Protein AF-X0QQW2-F1 (afdb_monomer_lite)

Foldseek 3Di:
DADPVDCQLVVVVVVVVVWQDADPDPPPPPPVRRPTDKDKDKDACCLQDPDDPPHPSNVSLVCCLVLQFWQEKEWAAALQDLAGRGIMIITMTTNDDDPVRGQKYKYKYLRLQWDADPDRRHSRGTDHDPVSVVVVVCCSVVVDWFPWDADPYDDDDDDPPDDDDPDPDPDDGRTITMDMDGSCVSDDDDDDDDDADFKKFFLDPVLLVQLLWDPDLTSVLLVVLCVVCVVVQVPPPDDPDPPDPRSFLAQDDCPGPSNVVSLVVCCVPPVVDDPVRSVVSSDNVNSVVSVVLSVVSVQLCVQQDGDMGRRVVVVVVSSVVSCVVSVDDDDPVSVVSSRVSTPIDRD

Secondary structure (DSSP, 8-state):
---TT--HHHHHHHHHTTSPPPP--TT---TTGGG--EEEEEEESHHHH-S-TTSHHHHHHHHHHHTT-EEEEEEEPTT-BTTB-S-EEEEEEESS--GGGTTEEEEEE-TT--EEEEEEETTEEEE--HHHHHHHHHHHHHT--EEEEEP--------SSS---SS--PPPPPEEEEEEEEGGGG--------------BB--HHHHHGGGS-STTSHHHHHHHHHHHHHHHT---S---S-----TT---STTSHHHHHHHHHHHHH-TT--HHHHHHHT-HHHHHHHHHHHHHHHHHHHHH-SPPBS-HHHHHHHHHHHHHHHT----HHHHHHHHHHSB----

Structure (mmCIF, N/CA/C/O backbone):
data_AF-X0QQW2-F1
#
_entry.id   AF-X0QQW2-F1
#
loop_
_atom_site.group_PDB
_atom_site.id
_atom_site.type_symbol
_atom_site.label_atom_id
_atom_site.label_alt_id
_atom_site.label_comp_id
_atom_site.label_asym_id
_atom_site.label_entity_id
_atom_site.label_seq_id
_atom_site.pdbx_PDB_ins_code
_atom_site.Cartn_x
_atom_site.Cartn_y
_atom_site.Cartn_z
_atom_site.occupancy
_atom_site.B_iso_or_equiv
_atom_site.auth_seq_id
_atom_site.auth_comp_id
_atom_site.auth_asym_id
_atom_site.auth_atom_id
_atom_site.pdbx_PDB_model_num
ATOM 1 N N . MET A 1 1 ? 11.548 -8.673 11.734 1.00 73.19 1 MET A N 1
ATOM 2 C CA . MET A 1 1 ? 11.477 -7.353 12.407 1.00 73.19 1 MET A CA 1
ATOM 3 C C . MET A 1 1 ? 10.758 -6.365 11.496 1.00 73.19 1 MET A C 1
ATOM 5 O O . MET A 1 1 ? 10.946 -6.488 10.288 1.00 73.19 1 MET A O 1
ATOM 9 N N . PRO A 1 2 ? 9.918 -5.455 12.028 1.00 82.25 2 PRO A N 1
ATOM 10 C CA . PRO A 1 2 ? 9.237 -4.435 11.225 1.00 82.25 2 PRO A CA 1
ATOM 11 C C . PRO A 1 2 ? 10.238 -3.395 10.695 1.00 82.25 2 PRO A C 1
ATOM 13 O O . PRO A 1 2 ? 11.371 -3.318 11.182 1.00 82.25 2 PRO A O 1
ATOM 16 N N . ARG A 1 3 ? 9.844 -2.602 9.692 1.00 82.38 3 ARG A N 1
ATOM 17 C CA . ARG A 1 3 ? 10.678 -1.507 9.165 1.00 82.38 3 ARG A CA 1
ATOM 18 C C . ARG A 1 3 ? 10.995 -0.468 10.243 1.00 82.38 3 ARG A C 1
ATOM 20 O O . ARG A 1 3 ? 10.146 -0.116 11.051 1.00 82.38 3 ARG A O 1
ATOM 27 N N . VAL A 1 4 ? 12.194 0.114 10.169 1.00 85.31 4 VAL A N 1
ATOM 28 C CA . VAL A 1 4 ? 12.644 1.184 11.085 1.00 85.31 4 VAL A CA 1
ATOM 29 C C . VAL A 1 4 ? 11.740 2.422 11.018 1.00 85.31 4 VAL A C 1
ATOM 31 O O . VAL A 1 4 ? 11.583 3.129 12.008 1.00 85.31 4 VAL A O 1
ATOM 34 N N . SER A 1 5 ? 11.114 2.673 9.866 1.00 85.88 5 SER A N 1
ATOM 35 C CA . SER A 1 5 ? 10.213 3.809 9.663 1.00 85.88 5 SER A CA 1
ATOM 36 C C . SER A 1 5 ? 8.828 3.643 10.299 1.00 85.88 5 SER A C 1
ATOM 38 O O . SER A 1 5 ? 8.090 4.623 10.356 1.00 85.88 5 SER A O 1
ATOM 40 N N . ASP A 1 6 ? 8.460 2.445 10.770 1.00 86.69 6 ASP A N 1
ATOM 41 C CA . ASP A 1 6 ? 7.174 2.189 11.424 1.00 86.69 6 ASP A CA 1
ATOM 42 C C . ASP A 1 6 ? 7.324 1.258 12.638 1.00 86.69 6 ASP A C 1
ATOM 44 O O . ASP A 1 6 ? 7.348 0.030 12.536 1.00 86.69 6 ASP A O 1
ATOM 48 N N . GLY A 1 7 ? 7.386 1.869 13.822 1.00 88.00 7 GLY A N 1
ATOM 49 C CA . GLY A 1 7 ? 7.494 1.168 15.100 1.00 88.00 7 GLY A CA 1
ATOM 50 C C . GLY A 1 7 ? 6.170 0.643 15.668 1.00 88.00 7 GLY A C 1
ATOM 51 O O . GLY A 1 7 ? 6.181 0.071 16.757 1.00 88.00 7 GLY A O 1
ATOM 52 N N . SER A 1 8 ? 5.031 0.814 14.988 1.00 91.06 8 SER A N 1
ATOM 53 C CA . SER A 1 8 ? 3.699 0.522 15.551 1.00 91.06 8 SER A CA 1
ATOM 54 C C . SER A 1 8 ? 3.566 -0.926 16.041 1.00 91.06 8 SER A C 1
ATOM 56 O O . SER A 1 8 ? 3.169 -1.184 17.178 1.00 91.06 8 SER A O 1
ATOM 58 N N . LEU A 1 9 ? 3.972 -1.888 15.207 1.00 92.75 9 LEU A N 1
ATOM 59 C CA . LEU A 1 9 ? 3.958 -3.312 15.559 1.00 92.75 9 LEU A CA 1
ATOM 60 C C . LEU A 1 9 ? 5.044 -3.690 16.576 1.00 92.75 9 LEU A C 1
ATOM 62 O O . LEU A 1 9 ? 4.896 -4.686 17.280 1.00 92.75 9 LEU A O 1
ATOM 66 N N . LEU A 1 10 ? 6.116 -2.901 16.696 1.00 92.81 10 LEU A N 1
ATOM 67 C CA . LEU A 1 10 ? 7.146 -3.129 17.709 1.00 92.81 10 LEU A CA 1
ATOM 68 C C . LEU A 1 10 ? 6.612 -2.827 19.114 1.00 92.81 10 LEU A C 1
ATOM 70 O O . LEU A 1 10 ? 6.834 -3.622 20.025 1.00 92.81 10 LEU A O 1
ATOM 74 N N . PHE A 1 11 ? 5.863 -1.732 19.284 1.00 93.44 11 PHE A N 1
ATOM 75 C CA . PHE A 1 11 ? 5.177 -1.443 20.549 1.00 93.44 11 PHE A CA 1
ATOM 76 C C . PHE A 1 11 ? 4.185 -2.546 20.911 1.00 93.44 11 PHE A C 1
ATOM 78 O O . PHE A 1 11 ? 4.156 -2.995 22.055 1.00 93.44 11 PHE A O 1
ATOM 85 N N . LEU A 1 12 ? 3.423 -3.037 19.929 1.00 94.50 12 LEU A N 1
ATOM 86 C CA . LEU A 1 12 ? 2.505 -4.152 20.139 1.00 94.50 12 LEU A CA 1
ATOM 87 C C . LEU A 1 12 ? 3.243 -5.413 20.616 1.00 94.50 12 LEU A C 1
ATOM 89 O O . LEU A 1 12 ? 2.849 -6.012 21.614 1.00 94.50 12 LEU A O 1
ATOM 93 N N . MET A 1 13 ? 4.354 -5.775 19.966 1.00 94.75 13 MET A N 1
ATOM 94 C CA . MET A 1 13 ? 5.184 -6.906 20.390 1.00 94.75 13 MET A CA 1
ATOM 95 C C . MET A 1 13 ? 5.797 -6.712 21.779 1.00 94.75 13 MET A C 1
ATOM 97 O O . MET A 1 13 ? 5.863 -7.666 22.556 1.00 94.75 13 MET A O 1
ATOM 101 N N . HIS A 1 14 ? 6.208 -5.488 22.118 1.00 95.62 14 HIS A N 1
ATOM 102 C CA . HIS A 1 14 ? 6.695 -5.170 23.456 1.00 95.62 14 HIS A CA 1
ATOM 103 C C . HIS A 1 14 ? 5.612 -5.439 24.510 1.00 95.62 14 HIS A C 1
ATOM 105 O O . HIS A 1 14 ? 5.876 -6.136 25.488 1.00 95.62 14 HIS A O 1
ATOM 111 N N . LEU A 1 15 ? 4.380 -4.973 24.285 1.00 95.94 15 LEU A N 1
ATOM 112 C CA . LEU A 1 15 ? 3.260 -5.242 25.191 1.00 95.94 15 LEU A CA 1
ATOM 113 C C . LEU A 1 15 ? 2.957 -6.743 25.298 1.00 95.94 15 LEU A C 1
ATOM 115 O O . LEU A 1 15 ? 2.806 -7.252 26.407 1.00 95.94 15 LEU A O 1
ATOM 119 N N . ILE A 1 16 ? 2.938 -7.470 24.174 1.00 95.44 16 ILE A N 1
ATOM 120 C CA . ILE A 1 16 ? 2.726 -8.928 24.161 1.00 95.44 16 ILE A CA 1
ATOM 121 C C . ILE A 1 16 ? 3.777 -9.644 25.021 1.00 95.44 16 ILE A C 1
ATOM 123 O O . ILE A 1 16 ? 3.425 -10.521 25.805 1.00 95.44 16 ILE A O 1
ATOM 127 N N . SER A 1 17 ? 5.049 -9.233 24.963 1.00 95.19 17 SER A N 1
ATOM 128 C CA . SER A 1 17 ? 6.115 -9.836 25.785 1.00 95.19 17 SER A CA 1
ATOM 129 C C . SER A 1 17 ? 5.960 -9.614 27.297 1.00 95.19 17 SER A C 1
ATOM 131 O O . SER A 1 17 ? 6.665 -10.241 28.086 1.00 95.19 17 SER A O 1
ATOM 133 N N . LYS A 1 18 ? 5.058 -8.715 27.713 1.00 94.50 18 LYS A N 1
ATOM 134 C CA . LYS A 1 18 ? 4.722 -8.439 29.117 1.00 94.50 18 LYS A CA 1
ATOM 135 C C . LYS A 1 18 ? 3.412 -9.089 29.563 1.00 94.50 18 LYS A C 1
ATOM 137 O O . LYS A 1 18 ? 3.017 -8.898 30.713 1.00 94.50 18 LYS A O 1
ATOM 142 N N . MET A 1 19 ? 2.735 -9.845 28.695 1.00 93.25 19 MET A N 1
ATOM 143 C CA . MET A 1 19 ? 1.550 -10.605 29.091 1.00 93.25 19 MET A CA 1
ATOM 144 C C . MET A 1 19 ? 1.907 -11.652 30.151 1.00 93.25 19 MET A C 1
ATOM 146 O O . MET A 1 19 ? 2.914 -12.351 30.041 1.00 93.25 19 MET A O 1
ATOM 150 N N . ARG A 1 20 ? 1.051 -11.790 31.167 1.00 91.50 20 ARG A N 1
ATOM 151 C CA . ARG A 1 20 ? 1.172 -12.853 32.171 1.00 91.50 20 ARG A CA 1
ATOM 152 C C . ARG A 1 20 ? 0.863 -14.203 31.519 1.00 91.50 20 ARG A C 1
ATOM 154 O O . ARG A 1 20 ? -0.168 -14.296 30.844 1.00 91.50 20 ARG A O 1
ATOM 161 N N . PRO A 1 21 ? 1.712 -15.228 31.700 1.00 85.50 21 PRO A N 1
ATOM 162 C CA . PRO A 1 21 ? 1.463 -16.551 31.143 1.00 85.50 21 PRO A CA 1
ATOM 163 C C . PRO A 1 21 ? 0.219 -17.182 31.777 1.00 85.50 21 PRO A C 1
ATOM 165 O O . PRO A 1 21 ? -0.147 -16.859 32.905 1.00 85.50 21 PRO A O 1
ATOM 168 N N . ILE A 1 22 ? -0.420 -18.088 31.042 1.00 82.75 22 ILE A N 1
ATOM 169 C CA . ILE A 1 22 ? -1.480 -18.949 31.569 1.00 82.75 22 ILE A CA 1
ATOM 170 C C . ILE A 1 22 ? -0.809 -20.261 31.958 1.00 82.75 22 ILE A C 1
ATOM 172 O O . ILE A 1 22 ? -0.190 -20.904 31.111 1.00 82.75 22 ILE A O 1
ATOM 176 N N . THR A 1 23 ? -0.875 -20.628 33.234 1.00 71.88 23 THR A N 1
ATOM 177 C CA . THR A 1 23 ? -0.378 -21.912 33.728 1.00 71.88 23 THR A CA 1
ATOM 178 C C . THR A 1 23 ? -1.558 -22.853 33.948 1.00 71.88 23 THR A C 1
ATOM 180 O O . THR A 1 23 ? -2.435 -22.592 34.766 1.00 71.88 23 THR A O 1
ATOM 183 N N . ASP A 1 24 ? -1.562 -23.990 33.251 1.00 61.84 24 ASP A N 1
ATOM 184 C CA . ASP A 1 24 ? -2.558 -25.059 33.448 1.00 61.84 24 ASP A CA 1
ATOM 185 C C . ASP A 1 24 ? -2.299 -25.885 34.726 1.00 61.84 24 ASP A C 1
ATOM 187 O O . ASP A 1 24 ? -2.992 -26.863 35.009 1.00 61.84 24 ASP A O 1
ATOM 191 N N . ASN A 1 25 ? -1.298 -25.508 35.527 1.00 56.78 25 ASN A N 1
ATOM 192 C CA . ASN A 1 25 ? -0.933 -26.237 36.732 1.00 56.78 25 ASN A CA 1
ATOM 193 C C . ASN A 1 25 ? -1.957 -25.989 37.842 1.00 56.78 25 ASN A C 1
ATOM 195 O O . ASN A 1 25 ? -1.904 -24.998 38.566 1.00 56.78 25 ASN A O 1
ATOM 199 N N . THR A 1 26 ? -2.825 -26.977 38.053 1.00 53.88 26 THR A N 1
ATOM 200 C CA . THR A 1 26 ? -3.807 -27.087 39.147 1.00 53.88 26 THR A CA 1
ATOM 201 C C . THR A 1 26 ? -3.196 -27.138 40.560 1.00 53.88 26 THR A C 1
ATOM 203 O O . THR A 1 26 ? -3.884 -27.499 41.512 1.00 53.88 26 THR A O 1
ATOM 206 N N . LYS A 1 27 ? -1.901 -26.832 40.711 1.00 54.75 27 LYS A N 1
ATOM 207 C CA . LYS A 1 27 ? -1.150 -26.872 41.974 1.00 54.75 27 LYS A CA 1
ATOM 208 C C . LYS A 1 27 ? -0.711 -25.498 42.482 1.00 54.75 27 LYS A C 1
ATOM 210 O O . LYS A 1 27 ? -0.299 -25.418 43.634 1.00 54.75 27 LYS A O 1
ATOM 215 N N . ASP A 1 28 ? -0.830 -24.440 41.680 1.00 52.28 28 ASP A N 1
ATOM 216 C CA . ASP A 1 28 ? -0.579 -23.082 42.161 1.00 52.28 28 ASP A CA 1
ATOM 217 C C . ASP A 1 28 ? -1.844 -22.548 42.844 1.00 52.28 28 ASP A C 1
ATOM 219 O O . ASP A 1 28 ? -2.826 -22.175 42.205 1.00 52.28 28 ASP A O 1
ATOM 223 N N . THR A 1 29 ? -1.825 -22.536 44.176 1.00 53.78 29 THR A N 1
ATOM 224 C CA . THR A 1 29 ? -2.890 -22.004 45.044 1.00 53.78 29 THR A CA 1
ATOM 225 C C . THR A 1 29 ? -3.052 -20.483 44.956 1.00 53.78 29 THR A C 1
ATOM 227 O O . THR A 1 29 ? -4.006 -19.934 45.508 1.00 53.78 29 THR A O 1
ATOM 230 N N . ASP A 1 30 ? -2.163 -19.790 44.240 1.00 56.66 30 ASP A N 1
ATOM 231 C CA . ASP A 1 30 ? -2.280 -18.360 43.978 1.00 56.66 30 ASP A CA 1
ATOM 232 C C . ASP A 1 30 ? -3.213 -18.107 42.787 1.00 56.66 30 ASP A C 1
ATOM 234 O O . ASP A 1 30 ? -2.817 -18.076 41.623 1.00 56.66 30 ASP A O 1
ATOM 238 N N . SER A 1 31 ? -4.488 -17.850 43.086 1.00 55.84 31 SER A N 1
ATOM 239 C CA . SER A 1 31 ? -5.543 -17.512 42.107 1.00 55.84 31 SER A CA 1
ATOM 240 C C . SER A 1 31 ? -5.252 -16.249 41.263 1.00 55.84 31 SER A C 1
ATOM 242 O O . SER A 1 31 ? -6.041 -15.875 40.390 1.00 55.84 31 SER A O 1
ATOM 244 N N . SER A 1 32 ? -4.137 -15.563 41.528 1.00 58.78 32 SER A N 1
ATOM 245 C CA . SER A 1 32 ? -3.670 -14.362 40.834 1.00 58.78 32 SER A CA 1
ATOM 246 C C . SER A 1 32 ? -2.820 -14.663 39.589 1.00 58.78 32 SER A C 1
ATOM 248 O O . SER A 1 32 ? -2.812 -13.852 38.657 1.00 58.78 32 SER A O 1
ATOM 250 N N . SER A 1 33 ? -2.141 -15.818 39.525 1.00 56.91 33 SER A N 1
ATOM 251 C CA . SER A 1 33 ? -1.226 -16.163 38.424 1.00 56.91 33 SER A CA 1
ATOM 252 C C . SER A 1 33 ? -1.956 -16.683 37.179 1.00 56.91 33 SER A C 1
ATOM 254 O O . SER A 1 33 ? -1.530 -16.409 36.061 1.00 56.91 33 SER A O 1
ATOM 256 N N . ASN A 1 34 ? -3.119 -17.323 37.340 1.00 66.25 34 ASN A N 1
ATOM 257 C CA . ASN A 1 34 ? -3.871 -17.944 36.240 1.00 66.25 34 ASN A CA 1
ATOM 258 C C . ASN A 1 34 ? -4.926 -17.021 35.578 1.00 66.25 34 ASN A C 1
ATOM 260 O O . ASN A 1 34 ? -5.922 -17.463 34.992 1.00 66.25 34 ASN A O 1
ATOM 264 N N . GLN A 1 35 ? -4.777 -15.701 35.704 1.00 77.44 35 GLN A N 1
ATOM 265 C CA . GLN A 1 35 ? -5.757 -14.742 35.172 1.00 77.44 35 GLN A CA 1
ATOM 266 C C . GLN A 1 35 ? -5.494 -14.350 33.710 1.00 77.44 35 GLN A C 1
ATOM 268 O O . GLN A 1 35 ? -6.398 -13.838 33.052 1.00 77.44 35 GLN A O 1
ATOM 273 N N . GLY A 1 36 ? -4.303 -14.640 33.177 1.00 87.31 36 GLY A N 1
ATOM 274 C CA . GLY A 1 36 ? -3.889 -14.183 31.851 1.00 87.31 36 GLY A CA 1
ATOM 275 C C . GLY A 1 36 ? -3.740 -12.660 31.787 1.00 87.31 36 GLY A C 1
ATOM 276 O O . GLY A 1 36 ? -3.476 -11.986 32.786 1.00 87.31 36 GLY A O 1
ATOM 277 N N . SER A 1 37 ? -3.845 -12.089 30.592 1.00 93.25 37 SER A N 1
ATOM 278 C CA . SER A 1 37 ? -3.717 -10.653 30.345 1.00 93.25 37 SER A CA 1
ATOM 279 C C . SER A 1 37 ? -4.591 -10.198 29.184 1.00 93.25 37 SER A C 1
ATOM 281 O O . SER A 1 37 ? -4.888 -10.953 28.252 1.00 93.25 37 SER A O 1
ATOM 283 N N . ARG A 1 38 ? -4.989 -8.926 29.245 1.00 95.19 38 ARG A N 1
ATOM 284 C CA . ARG A 1 38 ? -5.691 -8.223 28.175 1.00 95.19 38 ARG A CA 1
ATOM 285 C C . ARG A 1 38 ? -4.989 -6.899 27.905 1.00 95.19 38 ARG A C 1
ATOM 287 O O . ARG A 1 38 ? -4.635 -6.187 28.840 1.00 95.19 38 ARG A O 1
ATOM 294 N N . ILE A 1 39 ? -4.774 -6.595 26.634 1.00 97.38 39 ILE A N 1
ATOM 295 C CA . ILE A 1 39 ? -4.123 -5.373 26.168 1.00 97.38 39 ILE A CA 1
ATOM 296 C C . ILE A 1 39 ? -5.116 -4.604 25.308 1.00 97.38 39 ILE A C 1
ATOM 298 O O . ILE A 1 39 ? -5.721 -5.177 24.408 1.00 97.38 39 ILE A O 1
ATOM 302 N N . GLY A 1 40 ? -5.255 -3.309 25.584 1.00 97.38 40 GLY A N 1
ATOM 303 C CA . GLY A 1 40 ? -5.870 -2.336 24.689 1.00 97.38 40 GLY A CA 1
ATOM 304 C C . GLY A 1 40 ? -4.800 -1.360 24.215 1.00 97.38 40 GLY A C 1
ATOM 305 O O . GLY A 1 40 ? -4.136 -0.737 25.041 1.00 97.38 40 GLY A O 1
ATOM 306 N N . ILE A 1 41 ? -4.610 -1.234 22.905 1.00 97.19 41 ILE A N 1
ATOM 307 C CA . ILE A 1 41 ? -3.668 -0.275 22.313 1.00 97.19 41 ILE A CA 1
ATOM 308 C C . ILE A 1 41 ? -4.328 0.457 21.151 1.00 97.19 41 ILE A C 1
ATOM 310 O O . ILE A 1 41 ? -5.084 -0.132 20.384 1.00 97.19 41 ILE A O 1
ATOM 314 N N . ILE A 1 42 ? -4.032 1.748 21.025 1.00 96.00 42 ILE A N 1
ATOM 315 C CA . ILE A 1 42 ? -4.496 2.581 19.918 1.00 96.00 42 ILE A CA 1
ATOM 316 C C . ILE A 1 42 ? -3.382 2.663 18.881 1.00 96.00 42 ILE A C 1
ATOM 318 O O . ILE A 1 42 ? -2.261 3.058 19.201 1.00 96.00 42 ILE A O 1
ATOM 322 N N . LEU A 1 43 ? -3.698 2.302 17.642 1.00 95.25 43 LEU A N 1
ATOM 323 C CA . LEU A 1 43 ? -2.779 2.325 16.509 1.00 95.25 43 LEU A CA 1
ATOM 324 C C . LEU A 1 43 ? -3.416 3.077 15.333 1.00 95.25 43 LEU A C 1
ATOM 326 O O . LEU A 1 43 ? -4.635 3.228 15.251 1.00 95.25 43 LEU A O 1
ATOM 330 N N . ASN A 1 44 ? -2.593 3.557 14.404 1.00 92.62 44 ASN A N 1
ATOM 331 C CA . ASN A 1 44 ? -3.089 4.032 13.112 1.00 92.62 44 ASN A CA 1
ATOM 332 C C . ASN A 1 44 ? -3.489 2.836 12.218 1.00 92.62 44 ASN A C 1
ATOM 334 O O . ASN A 1 44 ? -3.460 1.681 12.641 1.00 92.62 44 ASN A O 1
ATOM 338 N N . GLY A 1 45 ? -3.853 3.097 10.961 1.00 91.19 45 GLY A N 1
ATOM 339 C CA . GLY A 1 45 ? -4.208 2.029 10.019 1.00 91.19 45 GLY A CA 1
ATOM 340 C C . GLY A 1 45 ? -3.045 1.136 9.567 1.00 91.19 45 GLY A C 1
ATOM 341 O O . GLY A 1 45 ? -3.303 0.039 9.085 1.00 91.19 45 GLY A O 1
ATOM 342 N N . SER A 1 46 ? -1.783 1.560 9.719 1.00 91.38 46 SER A N 1
ATOM 343 C CA . SER A 1 46 ? -0.635 0.854 9.126 1.00 91.38 46 SER A CA 1
ATOM 344 C C . SER A 1 46 ? -0.542 -0.625 9.544 1.00 91.38 46 SER A C 1
ATOM 346 O O . SER A 1 46 ? -0.501 -1.475 8.649 1.00 91.38 46 SER A O 1
ATOM 348 N N . PRO A 1 47 ? -0.609 -0.981 10.846 1.00 92.38 47 PRO A N 1
ATOM 349 C CA . PRO A 1 47 ? -0.562 -2.370 11.305 1.00 92.38 47 PRO A CA 1
ATOM 350 C C . PRO A 1 47 ? -1.534 -3.331 10.621 1.00 92.38 47 PRO A C 1
ATOM 352 O O . PRO A 1 47 ? -1.241 -4.524 10.586 1.00 92.38 47 PRO A O 1
ATOM 355 N N . LEU A 1 48 ? -2.650 -2.846 10.065 1.00 90.94 48 LEU A N 1
ATOM 356 C CA . LEU A 1 48 ? -3.664 -3.673 9.406 1.00 90.94 48 LEU A CA 1
ATOM 357 C C . LEU A 1 48 ? -3.220 -4.199 8.035 1.00 90.94 48 LEU A C 1
ATOM 359 O O . LEU A 1 48 ? -3.604 -5.304 7.666 1.00 90.94 48 LEU A O 1
ATOM 363 N N . PHE A 1 49 ? -2.428 -3.434 7.276 1.00 87.56 49 PHE A N 1
ATOM 364 C CA . PHE A 1 49 ? -2.185 -3.730 5.855 1.00 87.56 49 PHE A CA 1
ATOM 365 C C . PHE A 1 49 ? -0.729 -3.598 5.400 1.00 87.56 49 PHE A C 1
ATOM 367 O O . PHE A 1 49 ? -0.395 -4.047 4.302 1.00 87.56 49 PHE A O 1
ATOM 374 N N . THR A 1 50 ? 0.162 -2.987 6.184 1.00 87.31 50 THR A N 1
ATOM 375 C CA . THR A 1 50 ? 1.550 -2.796 5.742 1.00 87.31 50 THR A CA 1
ATOM 376 C C . THR A 1 50 ? 2.350 -4.089 5.779 1.00 87.31 50 THR A C 1
ATOM 378 O O . THR A 1 50 ? 2.196 -4.912 6.675 1.00 87.31 50 THR A O 1
ATOM 381 N N . GLY A 1 51 ? 3.234 -4.269 4.799 1.00 82.56 51 GLY A N 1
ATOM 382 C CA . GLY A 1 51 ? 4.064 -5.465 4.682 1.00 82.56 51 GLY A CA 1
ATOM 383 C C . GLY A 1 51 ? 3.406 -6.574 3.863 1.00 82.56 51 GLY A C 1
ATOM 384 O O . GLY A 1 51 ? 2.345 -7.090 4.215 1.00 82.56 51 GLY A O 1
ATOM 385 N N . GLY A 1 52 ? 4.045 -6.922 2.744 1.00 84.19 52 GLY A N 1
ATOM 386 C CA . GLY A 1 52 ? 3.621 -8.037 1.900 1.00 84.19 52 GLY A CA 1
ATOM 387 C C . GLY A 1 52 ? 3.946 -9.391 2.532 1.00 84.19 52 GLY A C 1
ATOM 388 O O . GLY A 1 52 ? 4.726 -9.465 3.479 1.00 84.19 52 GLY A O 1
ATOM 389 N N . ALA A 1 53 ? 3.379 -10.464 1.980 1.00 82.69 53 ALA A N 1
ATOM 390 C CA . ALA A 1 53 ? 3.635 -11.831 2.436 1.00 82.69 53 ALA A CA 1
ATOM 391 C C . ALA A 1 53 ? 5.143 -12.118 2.589 1.00 82.69 53 ALA A C 1
ATOM 393 O O . ALA A 1 53 ? 5.917 -11.896 1.650 1.00 82.69 53 ALA A O 1
ATOM 394 N N . GLY A 1 54 ? 5.534 -12.603 3.772 1.00 82.56 54 GLY A N 1
ATOM 395 C CA . GLY A 1 54 ? 6.921 -12.874 4.163 1.00 82.56 54 GLY A CA 1
ATOM 396 C C . GLY A 1 54 ? 7.694 -11.671 4.723 1.00 82.56 54 GLY A C 1
ATOM 397 O O . GLY A 1 54 ? 8.854 -11.825 5.098 1.00 82.56 54 GLY A O 1
ATOM 398 N N . SER A 1 55 ? 7.105 -10.469 4.790 1.00 89.25 55 SER A N 1
ATOM 399 C CA . SER A 1 55 ? 7.736 -9.324 5.464 1.00 89.25 55 SER A CA 1
ATOM 400 C C . SER A 1 55 ? 7.588 -9.404 6.985 1.00 89.25 55 SER A C 1
ATOM 402 O O . SER A 1 55 ? 6.710 -10.088 7.506 1.00 89.25 55 SER A O 1
ATOM 404 N N . GLY A 1 56 ? 8.408 -8.646 7.719 1.00 90.75 56 GLY A N 1
ATOM 405 C CA . GLY A 1 56 ? 8.363 -8.635 9.182 1.00 90.75 56 GLY A CA 1
ATOM 406 C C . GLY A 1 56 ? 7.001 -8.248 9.766 1.00 90.75 56 GLY A C 1
ATOM 407 O O . GLY A 1 56 ? 6.566 -8.864 10.731 1.00 90.75 56 GLY A O 1
ATOM 408 N N . GLU A 1 57 ? 6.309 -7.269 9.182 1.00 92.81 57 GLU A N 1
ATOM 409 C CA . GLU A 1 57 ? 4.957 -6.873 9.599 1.00 92.81 57 GLU A CA 1
ATOM 410 C C . GLU A 1 57 ? 3.929 -7.981 9.335 1.00 92.81 57 GLU A C 1
ATOM 412 O O . GLU A 1 57 ? 3.058 -8.235 10.169 1.00 92.81 57 GLU A O 1
ATOM 417 N N . SER A 1 58 ? 4.063 -8.670 8.194 1.00 92.25 58 SER A N 1
ATOM 418 C CA . SER A 1 58 ? 3.222 -9.814 7.840 1.00 92.25 58 SER A CA 1
ATOM 419 C C . SER A 1 58 ? 3.413 -10.970 8.820 1.00 92.25 58 SER A C 1
ATOM 421 O O . SER A 1 58 ? 2.424 -11.518 9.298 1.00 92.25 58 SER A O 1
ATOM 423 N N . GLU A 1 59 ? 4.657 -11.314 9.164 1.00 92.00 59 GLU A N 1
ATOM 424 C CA . GLU A 1 59 ? 4.942 -12.398 10.113 1.00 92.00 59 GLU A CA 1
ATOM 425 C C . GLU A 1 59 ? 4.490 -12.056 11.540 1.00 92.00 59 GLU A C 1
ATOM 427 O O . GLU A 1 59 ? 3.999 -12.929 12.248 1.00 92.00 59 GLU A O 1
ATOM 432 N N . ILE A 1 60 ? 4.567 -10.787 11.959 1.00 94.44 60 ILE A N 1
ATOM 433 C CA . ILE A 1 60 ? 4.031 -10.360 13.262 1.00 94.44 60 ILE A CA 1
ATOM 434 C C . ILE A 1 60 ? 2.507 -10.517 13.302 1.00 94.44 60 ILE A C 1
ATOM 436 O O . ILE A 1 60 ? 1.982 -11.096 14.252 1.00 94.44 60 ILE A O 1
ATOM 440 N N . ARG A 1 61 ? 1.783 -10.040 12.277 1.00 94.06 61 ARG A N 1
ATOM 441 C CA . ARG A 1 61 ? 0.326 -10.246 12.194 1.00 94.06 61 ARG A CA 1
ATOM 442 C C . ARG A 1 61 ? -0.027 -11.728 12.187 1.00 94.06 61 ARG A C 1
ATOM 444 O O . ARG A 1 61 ? -0.937 -12.134 12.904 1.00 94.06 61 ARG A O 1
ATOM 451 N N . ARG A 1 62 ? 0.705 -12.520 11.401 1.00 93.06 62 ARG A N 1
ATOM 452 C CA . ARG A 1 62 ? 0.541 -13.971 11.336 1.00 93.06 62 ARG A CA 1
ATOM 453 C C . ARG A 1 62 ? 0.701 -14.602 12.715 1.00 93.06 62 ARG A C 1
ATOM 455 O O . ARG A 1 62 ? -0.198 -15.316 13.128 1.00 93.06 62 ARG A O 1
ATOM 462 N N . TYR A 1 63 ? 1.768 -14.278 13.446 1.00 94.62 63 TYR A N 1
ATOM 463 C CA . TYR A 1 63 ? 1.987 -14.765 14.810 1.00 94.62 63 TYR A CA 1
ATOM 464 C C . TYR A 1 63 ? 0.832 -14.398 15.750 1.00 94.62 63 TYR A C 1
ATOM 466 O O . TYR A 1 63 ? 0.321 -15.259 16.456 1.00 94.62 63 TYR A O 1
ATOM 474 N N . ILE A 1 64 ? 0.386 -13.138 15.740 1.00 95.62 64 ILE A N 1
ATOM 475 C CA . ILE A 1 64 ? -0.713 -12.663 16.597 1.00 95.62 64 ILE A CA 1
ATOM 476 C C . ILE A 1 64 ? -2.013 -13.437 16.327 1.00 95.62 64 ILE A C 1
ATOM 478 O O . ILE A 1 64 ? -2.752 -13.746 17.263 1.00 95.62 64 ILE A O 1
ATOM 482 N N . LEU A 1 65 ? -2.295 -13.724 15.055 1.00 95.12 65 LEU A N 1
ATOM 483 C CA . LEU A 1 65 ? -3.466 -14.484 14.629 1.00 95.12 65 LEU A CA 1
ATOM 484 C C . LEU A 1 65 ? -3.309 -15.977 14.962 1.00 95.12 65 LEU A C 1
ATOM 486 O O . LEU A 1 65 ? -4.177 -16.540 15.614 1.00 95.12 65 LEU A O 1
ATOM 490 N N . GLU A 1 66 ? -2.199 -16.616 14.586 1.00 94.50 66 GLU A N 1
ATOM 491 C CA . GLU A 1 66 ? -1.946 -18.047 14.834 1.00 94.50 66 GLU A CA 1
ATOM 492 C C . GLU A 1 66 ? -1.879 -18.389 16.331 1.00 94.50 66 GLU A C 1
ATOM 494 O O . GLU A 1 66 ? -2.355 -19.446 16.735 1.00 94.50 66 GLU A O 1
ATOM 499 N N . ALA A 1 67 ? -1.358 -17.482 17.164 1.00 95.06 67 ALA A N 1
ATOM 500 C CA . ALA A 1 67 ? -1.372 -17.609 18.623 1.00 95.06 67 ALA A CA 1
ATOM 501 C C . ALA A 1 67 ? -2.729 -17.236 19.261 1.00 95.06 67 ALA A C 1
ATOM 503 O O . ALA A 1 67 ? -2.839 -17.191 20.484 1.00 95.06 67 ALA A O 1
ATOM 504 N N . ASP A 1 68 ? -3.747 -16.941 18.445 1.00 96.38 68 ASP A N 1
ATOM 505 C CA . ASP A 1 68 ? -5.108 -16.567 18.842 1.00 96.38 68 ASP A CA 1
ATOM 506 C C . ASP A 1 68 ? -5.167 -15.406 19.852 1.00 96.38 68 ASP A C 1
ATOM 508 O O . ASP A 1 68 ? -6.018 -15.372 20.737 1.00 96.38 68 ASP A O 1
ATOM 512 N N . LEU A 1 69 ? -4.266 -14.427 19.723 1.00 97.12 69 LEU A N 1
ATOM 513 C CA . LEU A 1 69 ? -4.150 -13.317 20.676 1.00 97.12 69 LEU A CA 1
ATOM 514 C C . LEU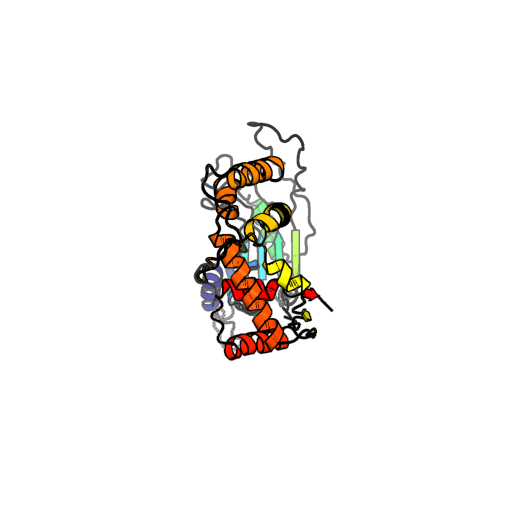 A 1 69 ? -5.099 -12.160 20.358 1.00 97.12 69 LEU A C 1
ATOM 516 O O . LEU A 1 69 ? -5.559 -11.475 21.268 1.00 97.12 69 LEU A O 1
ATOM 520 N N . LEU A 1 70 ? -5.377 -11.895 19.080 1.00 97.69 70 LEU A N 1
ATOM 521 C CA . LEU A 1 70 ? -6.218 -10.769 18.662 1.00 97.69 70 LEU A CA 1
ATOM 522 C C . LEU A 1 70 ? -7.696 -11.067 18.910 1.00 97.69 70 LEU A C 1
ATOM 524 O O . LEU A 1 70 ? -8.240 -11.985 18.311 1.00 97.69 70 LEU A O 1
ATOM 528 N N . GLU A 1 71 ? -8.360 -10.287 19.758 1.00 97.31 71 GLU A N 1
ATOM 529 C CA . GLU A 1 71 ? -9.767 -10.489 20.123 1.00 97.31 71 GLU A CA 1
ATOM 530 C C . GLU A 1 71 ? -10.703 -9.549 19.358 1.00 97.31 71 GLU A C 1
ATOM 532 O O . GLU A 1 71 ? -11.737 -9.992 18.855 1.00 97.31 71 GLU A O 1
ATOM 537 N N . ALA A 1 72 ? -10.332 -8.271 19.229 1.00 98.12 72 ALA A N 1
ATOM 538 C CA . ALA A 1 72 ? -11.096 -7.316 18.437 1.00 98.12 72 ALA A CA 1
ATOM 539 C C . ALA A 1 72 ? -10.259 -6.173 17.858 1.00 98.12 72 ALA A C 1
ATOM 541 O O . ALA A 1 72 ? -9.227 -5.786 18.414 1.00 98.12 72 ALA A O 1
ATOM 542 N N . ILE A 1 73 ? -10.764 -5.601 16.765 1.00 98.19 73 ILE A N 1
ATOM 543 C CA . ILE A 1 73 ? -10.303 -4.337 16.189 1.00 98.19 73 ILE A CA 1
ATOM 544 C C . ILE A 1 73 ? -11.504 -3.401 16.086 1.00 98.19 73 ILE A C 1
ATOM 546 O O . ILE A 1 73 ? -12.507 -3.730 15.454 1.00 98.19 73 ILE A O 1
ATOM 550 N N . ILE A 1 74 ? -11.393 -2.229 16.703 1.00 98.38 74 ILE A N 1
ATOM 551 C CA . ILE A 1 74 ? -12.455 -1.223 16.743 1.00 98.38 74 ILE A CA 1
ATOM 552 C C . ILE A 1 74 ? -11.991 -0.009 15.944 1.00 98.38 74 ILE A C 1
ATOM 554 O O . ILE A 1 74 ? -11.003 0.621 16.321 1.00 98.38 74 ILE A O 1
ATOM 558 N N . ALA A 1 75 ? -12.687 0.324 14.859 1.00 98.00 75 ALA A N 1
ATOM 559 C CA . ALA A 1 75 ? -12.444 1.553 14.111 1.00 98.00 75 ALA A CA 1
ATOM 560 C C . ALA A 1 75 ? -13.009 2.752 14.880 1.00 98.00 75 ALA A C 1
ATOM 562 O O . ALA A 1 75 ? -14.182 2.757 15.255 1.00 98.00 75 ALA A O 1
ATOM 563 N N . LEU A 1 76 ? -12.172 3.762 15.118 1.00 97.25 76 LEU A N 1
ATOM 564 C CA . LEU A 1 76 ? -12.574 5.007 15.765 1.00 97.25 76 LEU A CA 1
ATOM 565 C C . LEU A 1 76 ? -12.856 6.103 14.726 1.00 97.25 76 LEU A C 1
ATOM 567 O O . LEU A 1 76 ? -12.276 6.083 13.634 1.00 97.25 76 LEU A O 1
ATOM 571 N N . PRO A 1 77 ? -13.696 7.093 15.068 1.00 96.00 77 PRO A N 1
ATOM 572 C CA . PRO A 1 77 ? -13.875 8.285 14.253 1.00 96.00 77 PRO A CA 1
ATOM 573 C C . PRO A 1 77 ? -12.557 9.003 13.927 1.00 96.00 77 PRO A C 1
ATOM 575 O O . PRO A 1 77 ? -11.626 9.062 14.735 1.00 96.00 77 PRO A O 1
ATOM 578 N N . THR A 1 78 ? -12.486 9.599 12.734 1.00 95.50 78 THR A N 1
ATOM 579 C CA . THR A 1 78 ? -11.398 10.520 12.369 1.00 95.50 78 THR A CA 1
ATOM 580 C C . THR A 1 78 ? -11.465 11.787 13.219 1.00 95.50 78 THR A C 1
ATOM 582 O O . THR A 1 78 ? -12.467 12.045 13.887 1.00 95.50 78 THR A O 1
ATOM 585 N N . ASP A 1 79 ? -10.408 12.602 13.209 1.00 94.25 79 ASP A N 1
ATOM 586 C CA . ASP A 1 79 ? -10.369 13.888 13.927 1.00 94.25 79 ASP A CA 1
ATOM 587 C C . ASP A 1 79 ? -10.703 13.797 15.433 1.00 94.25 79 ASP A C 1
ATOM 589 O O . ASP A 1 79 ? -11.219 14.748 16.024 1.00 94.25 79 ASP A O 1
ATOM 593 N N . MET A 1 80 ? -10.424 12.658 16.074 1.00 93.75 80 MET A N 1
ATOM 594 C CA . MET A 1 80 ? -10.609 12.467 17.520 1.00 93.75 80 MET A CA 1
ATOM 595 C C . MET A 1 80 ? -9.403 12.884 18.365 1.00 93.75 80 MET A C 1
ATOM 597 O O . MET A 1 80 ? -9.533 13.091 19.574 1.00 93.75 80 MET A O 1
ATOM 601 N N . PHE A 1 81 ? -8.231 13.024 17.745 1.00 92.94 81 PHE A N 1
ATOM 602 C CA . PHE A 1 81 ? -6.978 13.324 18.430 1.00 92.94 81 PHE A CA 1
ATOM 603 C C . PHE A 1 81 ? -6.474 14.724 18.083 1.00 92.94 81 PHE A C 1
ATOM 605 O O . PHE A 1 81 ? -6.607 15.206 16.962 1.00 92.94 81 PHE A O 1
ATOM 612 N N . TYR A 1 82 ? -5.840 15.380 19.055 1.00 90.75 82 TYR A N 1
ATOM 613 C CA . TYR A 1 82 ? -5.344 16.754 18.916 1.00 90.75 82 TYR A CA 1
ATOM 614 C C . TYR A 1 82 ? -4.329 16.924 17.777 1.00 90.75 82 TYR A C 1
ATOM 616 O O . TYR A 1 82 ? -4.367 17.918 17.053 1.00 90.75 82 TYR A O 1
ATOM 624 N N . ASN A 1 83 ? -3.450 15.935 17.595 1.00 91.06 83 ASN A N 1
ATOM 625 C CA . ASN A 1 83 ? -2.287 16.029 16.707 1.00 91.06 83 ASN A CA 1
ATOM 626 C C . ASN A 1 83 ? -2.479 15.336 15.350 1.00 91.06 83 ASN A C 1
ATOM 628 O O . ASN A 1 83 ? -1.581 15.393 14.516 1.00 91.06 83 ASN A O 1
ATOM 632 N N . THR A 1 84 ? -3.606 14.655 15.118 1.00 91.62 84 THR A N 1
ATOM 633 C CA . THR A 1 84 ? -3.846 13.932 13.863 1.00 91.62 84 THR A CA 1
ATOM 634 C C . THR A 1 84 ? -5.333 13.785 13.559 1.00 91.62 84 THR A C 1
ATOM 636 O O . THR A 1 84 ? -6.130 13.495 14.449 1.00 91.62 84 THR A O 1
ATOM 639 N N . GLY A 1 85 ? -5.688 13.967 12.287 1.00 90.81 85 GLY A N 1
ATOM 640 C CA . GLY A 1 85 ? -7.025 13.695 11.751 1.00 90.81 85 GLY A CA 1
ATOM 641 C C . GLY A 1 85 ? -7.188 12.291 11.158 1.00 90.81 85 GLY A C 1
ATOM 642 O O . GLY A 1 85 ? -8.223 11.975 10.582 1.00 90.81 85 GLY A O 1
ATOM 643 N N . ILE A 1 86 ? -6.161 11.443 11.250 1.00 93.25 86 ILE A N 1
ATOM 644 C CA . ILE A 1 86 ? -6.138 10.123 10.604 1.00 93.25 86 ILE A CA 1
ATOM 645 C C . ILE A 1 86 ? -7.072 9.143 11.334 1.00 93.25 86 ILE A C 1
ATOM 647 O O . ILE A 1 86 ? -7.271 9.238 12.545 1.00 93.25 86 ILE A O 1
ATOM 651 N N . ALA A 1 87 ? -7.612 8.167 10.598 1.00 94.31 87 ALA A N 1
ATOM 652 C CA . ALA A 1 87 ? -8.336 7.038 11.174 1.00 94.31 87 ALA A CA 1
ATOM 653 C C . ALA A 1 87 ? -7.435 6.208 12.105 1.00 94.31 87 ALA A C 1
ATOM 655 O O . ALA A 1 87 ? -6.301 5.848 11.766 1.00 94.31 87 ALA A O 1
ATOM 656 N N . THR A 1 88 ? -7.962 5.881 13.277 1.00 95.94 88 THR A N 1
ATOM 657 C CA . THR A 1 88 ? -7.257 5.116 14.310 1.00 95.94 88 THR A CA 1
ATOM 658 C C . THR A 1 88 ? -8.102 3.935 14.750 1.00 95.94 88 THR A C 1
ATOM 660 O O . THR A 1 88 ? -9.314 3.906 14.544 1.00 95.94 88 THR A O 1
ATOM 663 N N . TYR A 1 89 ? -7.440 2.943 15.330 1.00 97.62 89 TYR A N 1
ATOM 664 C CA . TYR A 1 89 ? -8.046 1.672 15.677 1.00 97.62 89 TYR A CA 1
ATOM 665 C C . TYR A 1 89 ? -7.629 1.270 17.082 1.00 97.62 89 TYR A C 1
ATOM 667 O O . TYR A 1 89 ? -6.443 1.331 17.417 1.00 97.62 89 TYR A O 1
ATOM 675 N N . VAL A 1 90 ? -8.586 0.810 17.885 1.00 97.81 90 VAL A N 1
ATOM 676 C CA . VAL A 1 90 ? -8.285 0.120 19.141 1.00 97.81 90 VAL A CA 1
ATOM 677 C C . VAL A 1 90 ? -8.103 -1.355 18.833 1.00 97.81 90 VAL A C 1
ATOM 679 O O . VAL A 1 90 ? -9.005 -2.003 18.307 1.00 97.81 90 VAL A O 1
ATOM 682 N N . TRP A 1 91 ? -6.938 -1.885 19.173 1.00 98.06 91 TRP A N 1
ATOM 683 C CA . TRP A 1 91 ? -6.655 -3.310 19.139 1.00 98.06 91 TRP A CA 1
ATOM 684 C C . TRP A 1 91 ? -6.825 -3.868 20.542 1.00 98.06 91 TRP A C 1
ATOM 686 O O . TRP A 1 91 ? -6.173 -3.404 21.482 1.00 98.06 91 TRP A O 1
ATOM 696 N N . VAL A 1 92 ? -7.689 -4.871 20.668 1.00 98.12 92 VAL A N 1
ATOM 697 C CA . VAL A 1 92 ? -7.891 -5.625 21.902 1.00 98.12 92 VAL A CA 1
ATOM 698 C C . VAL A 1 92 ? -7.266 -6.997 21.722 1.00 98.12 92 VAL A C 1
ATOM 700 O O . VAL A 1 92 ? -7.670 -7.760 20.844 1.00 98.12 92 VAL A O 1
ATOM 703 N N . LEU A 1 93 ? -6.269 -7.305 22.545 1.00 97.75 93 LEU A N 1
ATOM 704 C CA . LEU A 1 93 ? -5.611 -8.606 22.568 1.00 97.75 93 LEU A CA 1
ATOM 705 C C . LEU A 1 93 ? -5.845 -9.276 23.915 1.00 97.75 93 LEU A C 1
ATOM 707 O O . LEU A 1 93 ? -5.793 -8.615 24.951 1.00 97.75 93 LEU A O 1
ATOM 711 N N . SER A 1 94 ? -6.023 -10.590 23.916 1.00 96.19 94 SER A N 1
ATOM 712 C CA . SER A 1 94 ? -6.051 -11.390 25.132 1.00 96.19 94 SER A CA 1
ATOM 713 C C . SER A 1 94 ? -5.442 -12.759 24.890 1.00 96.19 94 SER A C 1
ATOM 715 O O . SER A 1 94 ? -5.738 -13.404 23.892 1.00 96.19 94 SER A O 1
ATOM 717 N N . ASN A 1 95 ? -4.622 -13.221 25.833 1.00 94.94 95 ASN A N 1
ATOM 718 C CA . ASN A 1 95 ? -4.162 -14.608 25.843 1.00 94.94 95 ASN A CA 1
ATOM 719 C C . ASN A 1 95 ? -5.154 -15.552 26.548 1.00 94.94 95 ASN A C 1
ATOM 721 O O . ASN A 1 95 ? -5.019 -16.763 26.425 1.00 94.94 95 ASN A O 1
ATOM 725 N N . LYS A 1 96 ? -6.170 -15.016 27.247 1.00 94.06 96 LYS A N 1
ATOM 726 C CA . LYS A 1 96 ? -7.228 -15.770 27.939 1.00 94.06 96 LYS A CA 1
ATOM 727 C C . LYS A 1 96 ? -8.599 -15.420 27.361 1.00 94.06 96 LYS A C 1
ATOM 729 O O . LYS A 1 96 ? -9.425 -14.775 28.008 1.00 94.06 96 LYS A O 1
ATOM 734 N N . LYS A 1 97 ? -8.837 -15.836 26.119 1.00 94.75 97 LYS A N 1
ATOM 735 C CA . LYS A 1 97 ? -10.131 -15.647 25.453 1.00 94.75 97 LYS A CA 1
ATOM 736 C C . LYS A 1 97 ? -11.224 -16.525 26.069 1.00 94.75 97 LYS A C 1
ATOM 738 O O . LYS A 1 97 ? -10.979 -17.683 26.418 1.00 94.75 97 LYS A O 1
ATOM 743 N N . ALA A 1 98 ? -12.441 -15.979 26.142 1.00 93.25 98 ALA A N 1
ATOM 744 C CA . ALA A 1 98 ? -13.644 -16.751 26.446 1.00 93.25 98 ALA A CA 1
ATOM 745 C C . ALA A 1 98 ? -13.851 -17.865 25.398 1.00 93.25 98 ALA A C 1
ATOM 747 O O . ALA A 1 98 ? -13.437 -17.683 24.246 1.00 93.25 98 ALA A O 1
ATOM 748 N N . PRO A 1 99 ? -14.478 -19.003 25.755 1.00 94.94 99 PRO A N 1
ATOM 749 C CA . PRO A 1 99 ? -14.667 -20.126 24.839 1.00 94.94 99 PRO A CA 1
ATOM 750 C C . PRO A 1 99 ? -15.303 -19.736 23.500 1.00 94.94 99 PRO A C 1
ATOM 752 O O . PRO A 1 99 ? -14.795 -20.161 22.465 1.00 94.94 99 PRO A O 1
ATOM 755 N N . GLU A 1 100 ? -16.329 -18.875 23.487 1.00 95.44 100 GLU A N 1
ATOM 756 C CA . GLU A 1 100 ? -16.972 -18.444 22.238 1.00 95.44 100 GLU A CA 1
ATOM 757 C C . GLU A 1 100 ? -16.088 -17.564 21.334 1.00 95.44 100 GLU A C 1
ATOM 759 O O . GLU A 1 100 ? -16.345 -17.473 20.132 1.00 95.44 100 GLU A O 1
ATOM 764 N N . ARG A 1 101 ? -15.025 -16.949 21.874 1.00 96.62 101 ARG A N 1
ATOM 765 C CA . ARG A 1 101 ? -14.115 -16.047 21.139 1.00 96.62 101 ARG A CA 1
ATOM 766 C C . ARG A 1 101 ? -12.873 -16.732 20.578 1.00 96.62 101 ARG A C 1
ATOM 768 O O . ARG A 1 101 ? -12.123 -16.103 19.830 1.00 96.62 101 ARG A O 1
ATOM 775 N N . LYS A 1 102 ? -12.616 -17.986 20.955 1.00 96.25 102 LYS A N 1
ATOM 776 C CA . LYS A 1 102 ? -11.435 -18.724 20.492 1.00 96.25 102 LYS A CA 1
ATOM 777 C C . LYS A 1 102 ? -11.465 -18.908 18.975 1.00 96.25 102 LYS A C 1
ATOM 779 O O . LYS A 1 102 ? -12.490 -19.277 18.406 1.00 96.25 102 LYS A O 1
ATOM 784 N N . GLY A 1 103 ? -10.338 -18.635 18.323 1.00 97.00 103 GLY A N 1
ATOM 785 C CA . GLY A 1 103 ? -10.188 -18.709 16.867 1.00 97.00 103 GLY A CA 1
ATOM 786 C C . GLY A 1 103 ? -11.024 -17.686 16.093 1.00 97.00 103 GLY A C 1
ATOM 787 O O . GLY A 1 103 ? -11.255 -17.873 14.894 1.00 97.00 103 GLY A O 1
ATOM 788 N N . ARG A 1 104 ? -11.508 -16.633 16.765 1.00 97.75 104 ARG A N 1
ATOM 789 C CA . ARG A 1 104 ? -12.336 -15.575 16.180 1.00 97.75 104 ARG A CA 1
ATOM 790 C C . ARG A 1 104 ? -11.796 -14.189 16.514 1.00 97.75 104 ARG A C 1
ATOM 792 O O . ARG A 1 104 ? -11.196 -13.968 17.570 1.00 97.75 104 ARG A O 1
ATOM 799 N N . VAL A 1 105 ? -12.074 -13.253 15.610 1.00 98.12 105 VAL A N 1
ATOM 800 C CA . VAL A 1 105 ? -11.774 -11.825 15.748 1.00 98.12 105 VAL A CA 1
ATOM 801 C C . VAL A 1 105 ? -13.044 -11.028 15.471 1.00 98.12 105 VAL A C 1
ATOM 803 O O . VAL A 1 105 ? -13.701 -11.239 14.450 1.00 98.12 105 VAL A O 1
ATOM 806 N N . GLN A 1 106 ? -13.380 -10.096 16.363 1.00 98.38 106 GLN A N 1
ATOM 807 C CA . GLN A 1 106 ? -14.500 -9.175 16.176 1.00 98.38 106 GLN A CA 1
ATOM 808 C C . GLN A 1 106 ? -14.015 -7.850 15.576 1.00 98.38 106 GLN A C 1
ATOM 810 O O . GLN A 1 106 ? -13.138 -7.187 16.125 1.00 98.38 106 GLN A O 1
ATOM 815 N N . LEU A 1 107 ? -14.597 -7.439 14.456 1.00 98.31 107 LEU A N 1
ATOM 816 C CA . LEU A 1 107 ? -14.390 -6.124 13.859 1.00 98.31 107 LEU A CA 1
ATOM 817 C C . LEU A 1 107 ? -15.594 -5.247 14.196 1.00 98.31 107 LEU A C 1
ATOM 819 O O . LEU A 1 107 ? -16.727 -5.621 13.899 1.00 98.31 107 LEU A O 1
ATOM 823 N N . ILE A 1 108 ? -15.358 -4.099 14.825 1.00 98.38 108 ILE A N 1
ATOM 824 C CA . ILE A 1 108 ? -16.405 -3.141 15.199 1.00 98.38 108 ILE A CA 1
ATOM 825 C C . ILE A 1 108 ? -16.136 -1.835 14.462 1.00 98.38 108 ILE A C 1
ATOM 827 O O . ILE A 1 108 ? -15.086 -1.220 14.650 1.00 98.38 108 ILE A O 1
ATOM 831 N N . ASP A 1 109 ? -17.085 -1.407 13.635 1.00 97.88 109 ASP A N 1
ATOM 832 C CA . ASP A 1 109 ? -17.009 -0.125 12.947 1.00 97.88 109 ASP A CA 1
ATOM 833 C C . ASP A 1 109 ? -17.721 0.963 13.755 1.00 97.88 109 ASP A C 1
ATOM 835 O O . ASP A 1 109 ? -18.946 1.103 13.718 1.00 97.88 109 ASP A O 1
ATOM 839 N N . GLY A 1 110 ? -16.929 1.718 14.516 1.00 96.88 110 GLY A N 1
ATOM 840 C CA . GLY A 1 110 ? -17.369 2.884 15.270 1.00 96.88 110 GLY A CA 1
ATOM 841 C C . GLY A 1 110 ? -17.041 4.211 14.588 1.00 96.88 110 GLY A C 1
ATOM 842 O O . GLY A 1 110 ? -17.184 5.245 15.235 1.00 96.88 110 GLY A O 1
ATOM 843 N N . SER A 1 111 ? -16.614 4.234 13.317 1.00 96.00 111 SER A N 1
ATOM 844 C CA . SER A 1 111 ? -16.079 5.449 12.677 1.00 96.00 111 SER A CA 1
ATOM 845 C C . SER A 1 111 ? -17.069 6.619 12.635 1.00 96.00 111 SER A C 1
ATOM 847 O O . SER A 1 111 ? -16.665 7.777 12.558 1.00 96.00 111 SER A O 1
ATOM 849 N N . ASN A 1 112 ? -18.369 6.319 12.691 1.00 95.69 112 ASN A N 1
ATOM 850 C CA . ASN A 1 112 ? -19.459 7.291 12.630 1.00 95.69 112 ASN A CA 1
ATOM 851 C C . ASN A 1 112 ? -20.089 7.607 14.000 1.00 95.69 112 ASN A C 1
ATOM 853 O O . ASN A 1 112 ? -21.017 8.414 14.082 1.00 95.69 112 ASN A O 1
ATOM 857 N N . LEU A 1 113 ? -19.605 6.988 15.081 1.00 95.19 113 LEU A N 1
ATOM 858 C CA . LEU A 1 113 ? -20.098 7.196 16.443 1.00 95.19 113 LEU A CA 1
ATOM 859 C C . LEU A 1 113 ? -19.450 8.435 17.077 1.00 95.19 113 LEU A C 1
ATOM 861 O O . LEU A 1 113 ? -18.647 8.323 17.994 1.00 95.19 113 LEU A O 1
ATOM 865 N N . TYR A 1 114 ? -19.763 9.622 16.555 1.00 94.75 114 TYR A N 1
ATOM 866 C CA . TYR A 1 114 ? -19.259 10.888 17.094 1.00 94.75 114 TYR A CA 1
ATOM 867 C C . TYR A 1 114 ? -20.270 12.032 16.977 1.00 94.75 114 TYR A C 1
ATOM 869 O O . TYR A 1 114 ? -21.204 11.997 16.174 1.00 94.75 114 TYR A O 1
ATOM 877 N N . GLY A 1 115 ? -20.054 13.077 17.771 1.00 92.56 115 GLY A N 1
ATOM 878 C CA . GLY A 1 115 ? -20.596 14.420 17.592 1.00 92.56 115 GLY A CA 1
ATOM 879 C C . GLY A 1 115 ? -19.491 15.414 17.219 1.00 92.56 115 GLY A C 1
ATOM 880 O O . GLY A 1 115 ? -18.316 15.218 17.538 1.00 92.56 115 GLY A O 1
ATOM 881 N N . LYS A 1 116 ? -19.850 16.498 16.520 1.00 91.38 116 LYS A N 1
ATOM 882 C CA . LYS A 1 116 ? -18.910 17.594 16.245 1.00 91.38 116 LYS A CA 1
ATOM 883 C C . LYS A 1 116 ? -18.683 18.409 17.514 1.00 91.38 116 LYS A C 1
ATOM 885 O O . LYS A 1 116 ? -19.630 18.814 18.184 1.00 91.38 116 LYS A O 1
ATOM 890 N N . MET A 1 117 ? -17.425 18.716 17.801 1.00 91.62 117 MET A N 1
ATOM 891 C CA . MET A 1 117 ? -17.073 19.627 18.882 1.00 91.62 117 MET A CA 1
ATOM 892 C C . MET A 1 117 ? -17.453 21.063 18.520 1.00 91.62 117 MET A C 1
ATOM 894 O O . MET A 1 117 ? -17.213 21.520 17.401 1.00 91.62 117 MET A O 1
ATOM 898 N N . ARG A 1 118 ? -17.949 21.824 19.502 1.00 88.50 118 ARG A N 1
ATOM 899 C CA . ARG A 1 118 ? -18.259 23.256 19.336 1.00 88.50 118 ARG A CA 1
ATOM 900 C C . ARG A 1 118 ? -17.029 24.086 18.950 1.00 88.50 118 ARG A C 1
ATOM 902 O O . ARG A 1 118 ? -17.140 25.044 18.190 1.00 88.50 118 ARG A O 1
ATOM 909 N N . LYS A 1 119 ? -15.863 23.743 19.502 1.00 90.56 119 LYS A N 1
ATOM 910 C CA . LYS A 1 119 ? -14.578 24.387 19.212 1.00 90.56 119 LYS A CA 1
ATOM 911 C C . LYS A 1 119 ? -13.540 23.305 18.950 1.00 90.56 119 LYS A C 1
ATOM 913 O O . LYS A 1 119 ? -13.310 22.458 19.807 1.00 90.56 119 LYS A O 1
ATOM 918 N N . SER A 1 120 ? -12.923 23.346 17.775 1.00 90.94 120 SER A N 1
ATOM 919 C CA . SER A 1 120 ? -11.843 22.424 17.427 1.00 90.94 120 SER A CA 1
ATOM 920 C C . SER A 1 120 ? -10.589 22.711 18.255 1.00 90.94 120 SER A C 1
ATOM 922 O O . SER A 1 120 ? -10.291 23.866 18.568 1.00 90.94 120 SER A O 1
ATOM 924 N N . LEU A 1 121 ? -9.843 21.660 18.581 1.00 89.75 121 LEU A N 1
ATOM 925 C CA . LEU A 1 121 ? -8.574 21.734 19.302 1.00 89.75 121 LEU A CA 1
ATOM 926 C C . LEU A 1 121 ? -7.494 21.062 18.449 1.00 89.75 121 LEU A C 1
ATOM 928 O O . LEU A 1 121 ? -7.365 19.839 18.434 1.00 89.75 121 LEU A O 1
ATOM 932 N N . GLY A 1 122 ? -6.744 21.867 17.693 1.00 90.62 122 GLY A N 1
ATOM 933 C CA . GLY A 1 122 ? -5.829 21.350 16.675 1.00 90.62 122 GLY A CA 1
ATOM 934 C C . GLY A 1 122 ? -6.593 20.572 15.599 1.00 90.62 122 GLY A C 1
ATOM 935 O O . GLY A 1 122 ? -7.534 21.097 15.000 1.00 90.62 122 GLY A O 1
ATOM 936 N N . SER A 1 123 ? -6.209 19.313 15.385 1.00 90.12 123 SER A N 1
ATOM 937 C CA . SER A 1 123 ? -6.920 18.385 14.494 1.00 90.12 123 SER A CA 1
ATOM 938 C C . SER A 1 123 ? -8.164 17.766 15.135 1.00 90.12 123 SER A C 1
ATOM 940 O O . SER A 1 123 ? -8.986 17.205 14.419 1.00 90.12 123 SER A O 1
ATOM 942 N N . LYS A 1 124 ? -8.349 17.889 16.459 1.00 94.25 124 LYS A N 1
ATOM 943 C CA . LYS A 1 124 ? -9.511 17.318 17.144 1.00 94.25 124 LYS A CA 1
ATOM 944 C C . LYS A 1 124 ? -10.768 18.128 16.823 1.00 94.25 124 LYS A C 1
ATOM 946 O O . LYS A 1 124 ? -10.876 19.300 17.198 1.00 94.25 124 LYS A O 1
ATOM 951 N N . ARG A 1 125 ? -11.719 17.504 16.131 1.00 93.56 125 ARG A N 1
ATOM 952 C CA . ARG A 1 125 ? -13.013 18.082 15.721 1.00 93.56 125 ARG A CA 1
ATOM 953 C C . ARG A 1 125 ? -14.201 17.207 16.097 1.00 93.56 125 ARG A C 1
ATOM 955 O O . ARG A 1 125 ? -15.315 17.723 16.161 1.00 93.56 125 ARG A O 1
ATOM 962 N N . ASN A 1 126 ? -13.961 15.924 16.335 1.00 94.31 126 ASN A N 1
ATOM 963 C CA . ASN A 1 126 ? -14.979 14.939 16.653 1.00 94.31 126 ASN A CA 1
ATOM 964 C C . ASN A 1 126 ? -14.789 14.454 18.097 1.00 94.31 126 ASN A C 1
ATOM 966 O O . ASN A 1 126 ? -13.664 14.309 18.584 1.00 94.31 126 ASN A O 1
ATOM 970 N N . GLU A 1 127 ? -15.898 14.209 18.782 1.00 94.56 127 GLU A N 1
ATOM 971 C CA . GLU A 1 127 ? -15.935 13.678 20.141 1.00 94.56 127 GLU A CA 1
ATOM 972 C C . GLU A 1 127 ? -16.996 12.584 20.231 1.00 94.56 127 GLU A C 1
ATOM 974 O O . GLU A 1 127 ? -18.101 12.747 19.718 1.00 94.56 127 GLU A O 1
ATOM 979 N N . MET A 1 128 ? -16.651 11.459 20.851 1.00 95.25 128 MET A N 1
ATOM 980 C CA . MET A 1 128 ? -17.608 10.389 21.122 1.00 95.25 128 MET A CA 1
ATOM 981 C C . MET A 1 128 ? -18.392 10.726 22.385 1.00 95.25 128 MET A C 1
ATOM 983 O O . MET A 1 128 ? -17.787 11.102 23.388 1.00 95.25 128 MET A O 1
ATOM 987 N N . SER A 1 129 ? -19.716 10.575 22.349 1.00 95.38 129 SER A N 1
ATOM 988 C CA . SER A 1 129 ? -20.527 10.680 23.564 1.00 95.38 129 SER A CA 1
ATOM 989 C C . SER A 1 129 ? -20.409 9.423 24.432 1.00 95.38 129 SER A C 1
ATOM 991 O O . SER A 1 129 ? -19.958 8.367 23.982 1.00 95.38 129 SER A O 1
ATOM 993 N N . ASP A 1 130 ? -20.890 9.492 25.672 1.00 96.81 130 ASP A N 1
ATOM 994 C CA . ASP A 1 130 ? -20.967 8.310 26.537 1.00 96.81 130 ASP A CA 1
ATOM 995 C C . ASP A 1 130 ? -21.829 7.196 25.923 1.00 96.81 130 ASP A C 1
ATOM 997 O O . ASP A 1 130 ? -21.531 6.016 26.095 1.00 96.81 130 ASP A O 1
ATOM 1001 N N . ASP A 1 131 ? -22.876 7.544 25.173 1.00 96.12 131 ASP A N 1
ATOM 1002 C CA . ASP A 1 131 ? -23.748 6.562 24.520 1.00 96.12 131 ASP A CA 1
ATOM 1003 C C . ASP A 1 131 ? -23.097 5.934 23.278 1.00 96.12 131 ASP A C 1
ATOM 1005 O O . ASP A 1 131 ? -23.287 4.742 23.011 1.00 96.12 131 ASP A O 1
ATOM 1009 N N . ASP A 1 132 ? -22.257 6.695 22.569 1.00 96.31 132 ASP A N 1
ATOM 1010 C CA . ASP A 1 132 ? -21.392 6.172 21.508 1.00 96.31 132 ASP A CA 1
ATOM 1011 C C . ASP A 1 132 ? -20.428 5.121 22.079 1.00 96.31 132 ASP A C 1
ATOM 1013 O O . ASP A 1 132 ? -20.311 4.009 21.556 1.00 96.31 132 ASP A O 1
ATOM 1017 N N . ILE A 1 133 ? -19.792 5.434 23.212 1.00 96.75 133 ILE A N 1
ATOM 1018 C CA . ILE A 1 133 ? -18.869 4.530 23.908 1.00 96.75 133 ILE A CA 1
ATOM 1019 C C . ILE A 1 133 ? -19.607 3.286 24.422 1.00 96.75 133 ILE A C 1
ATOM 1021 O O . ILE A 1 133 ? -19.154 2.165 24.185 1.00 96.75 133 ILE A O 1
ATOM 1025 N N . LYS A 1 134 ? -20.770 3.449 25.070 1.00 97.38 134 LYS A N 1
ATOM 1026 C CA . LYS A 1 134 ? -21.606 2.324 25.533 1.00 97.38 134 LYS A CA 1
ATOM 1027 C C . LYS A 1 134 ? -22.022 1.411 24.387 1.00 97.38 134 LYS A C 1
ATOM 1029 O O . LYS A 1 134 ? -22.057 0.200 24.577 1.00 97.38 134 LYS A O 1
ATOM 1034 N N . THR A 1 135 ? -22.313 1.963 23.210 1.00 96.38 135 THR A N 1
ATOM 1035 C CA . THR A 1 135 ? -22.665 1.171 22.025 1.00 96.38 135 THR A CA 1
ATOM 1036 C C . THR A 1 135 ? -21.527 0.230 21.631 1.00 96.38 135 THR A C 1
ATOM 1038 O O . THR A 1 135 ? -21.767 -0.959 21.416 1.00 96.38 135 THR A O 1
ATOM 1041 N N . ILE A 1 136 ? -20.286 0.728 21.605 1.00 96.88 136 ILE A N 1
ATOM 1042 C CA . ILE A 1 136 ? -19.103 -0.100 21.329 1.00 96.88 136 ILE A CA 1
ATOM 1043 C C . ILE A 1 136 ? -18.877 -1.118 22.445 1.00 96.88 136 ILE A C 1
ATOM 1045 O O . ILE A 1 136 ? -18.669 -2.289 22.147 1.00 96.88 136 ILE A O 1
ATOM 1049 N N . ILE A 1 137 ? -18.933 -0.702 23.716 1.00 97.00 137 ILE A N 1
ATOM 1050 C CA . ILE A 1 137 ? -18.706 -1.597 24.863 1.00 97.00 137 ILE A CA 1
ATOM 1051 C C . ILE A 1 137 ? -19.724 -2.735 24.871 1.00 97.00 137 ILE A C 1
ATOM 1053 O O . ILE A 1 137 ? -19.340 -3.886 25.056 1.00 97.00 137 ILE A O 1
ATOM 1057 N N . ARG A 1 138 ? -21.003 -2.425 24.641 1.00 97.06 138 ARG A N 1
ATOM 1058 C CA . ARG A 1 138 ? -22.072 -3.417 24.573 1.00 97.06 138 ARG A CA 1
ATOM 1059 C C . ARG A 1 138 ? -21.866 -4.367 23.400 1.00 97.06 138 ARG A C 1
ATOM 1061 O O . ARG A 1 138 ? -21.837 -5.568 23.606 1.00 97.06 138 ARG A O 1
ATOM 1068 N N . SER A 1 139 ? -21.645 -3.845 22.193 1.00 96.69 139 SER A N 1
ATOM 1069 C CA . SER A 1 139 ? -21.403 -4.689 21.016 1.00 96.69 139 SER A CA 1
ATOM 1070 C C . SER A 1 139 ? -20.165 -5.572 21.181 1.00 96.69 139 SER A C 1
ATOM 1072 O O . SER A 1 139 ? -20.187 -6.743 20.802 1.00 96.69 139 SER A O 1
ATOM 1074 N N . PHE A 1 140 ? -19.100 -5.035 21.783 1.00 97.00 140 PHE A N 1
ATOM 1075 C CA . PHE A 1 140 ? -17.932 -5.821 22.136 1.00 97.00 140 PHE A CA 1
ATOM 1076 C C . PHE A 1 140 ? -18.303 -6.893 23.152 1.00 97.00 140 PHE A C 1
ATOM 1078 O O . PHE A 1 140 ? -18.023 -8.044 22.875 1.00 97.00 140 PHE A O 1
ATOM 1085 N N . GLY A 1 141 ? -18.941 -6.557 24.276 1.00 95.94 141 GLY A N 1
ATOM 1086 C CA . GLY A 1 141 ? -19.290 -7.490 25.354 1.00 95.94 141 GLY A CA 1
ATOM 1087 C C . GLY A 1 141 ? -20.235 -8.612 24.927 1.00 95.94 141 GLY A C 1
ATOM 1088 O O . GLY A 1 141 ? -19.916 -9.775 25.163 1.00 95.94 141 GLY A O 1
ATOM 1089 N N . ASP A 1 142 ? -21.322 -8.262 24.236 1.00 96.50 142 ASP A N 1
ATOM 1090 C CA . ASP A 1 142 ? -22.367 -9.188 23.777 1.00 96.50 142 ASP A CA 1
ATOM 1091 C C . ASP A 1 142 ? -21.827 -10.175 22.717 1.00 96.50 142 ASP A C 1
ATOM 1093 O O . ASP A 1 142 ? -22.373 -11.259 22.543 1.00 96.50 142 ASP A O 1
ATOM 1097 N N . PHE A 1 143 ? -20.712 -9.841 22.046 1.00 96.62 143 PHE A N 1
ATOM 1098 C CA . PHE A 1 143 ? -20.091 -10.660 20.993 1.00 96.62 143 PHE A CA 1
ATOM 1099 C C . PHE A 1 143 ? -21.065 -11.028 19.862 1.00 96.62 143 PHE A C 1
ATOM 1101 O O . PHE A 1 143 ? -21.079 -12.153 19.359 1.00 96.62 143 PHE A O 1
ATOM 1108 N N . GLU A 1 144 ? -21.876 -10.059 19.446 1.00 91.56 144 GLU A N 1
ATOM 1109 C CA . GLU A 1 144 ? -22.911 -10.247 18.432 1.00 91.56 144 GLU A CA 1
ATOM 1110 C C . GLU A 1 144 ? -22.517 -9.647 17.080 1.00 91.56 144 GLU A C 1
ATOM 1112 O O . GLU A 1 144 ? -21.837 -8.619 16.993 1.00 91.56 144 GLU A O 1
ATOM 1117 N N . VAL A 1 145 ? -22.990 -10.287 16.007 1.00 96.00 145 VAL A N 1
ATOM 1118 C CA . VAL A 1 145 ? -22.941 -9.724 14.656 1.00 96.00 145 VAL A CA 1
ATOM 1119 C C . VAL A 1 145 ? -24.053 -8.689 14.531 1.00 96.00 145 VAL A C 1
ATOM 1121 O O . VAL A 1 145 ? -25.220 -8.980 14.776 1.00 96.00 145 VAL A O 1
ATOM 1124 N N . VAL A 1 146 ? -23.681 -7.482 14.123 1.00 96.06 146 VAL A N 1
ATOM 1125 C CA . VAL A 1 146 ? -24.597 -6.371 13.879 1.00 96.06 146 VAL A CA 1
ATOM 1126 C C . VAL A 1 146 ? -24.407 -5.940 12.434 1.00 96.06 146 VAL A C 1
ATOM 1128 O O . VAL A 1 146 ? -23.365 -5.378 12.083 1.00 96.06 146 VAL A O 1
ATOM 1131 N N . ASP A 1 147 ? -25.410 -6.205 11.598 1.00 95.38 147 ASP A N 1
ATOM 1132 C CA . ASP A 1 147 ? -25.445 -5.670 10.239 1.00 95.38 147 ASP A CA 1
ATOM 1133 C C . ASP A 1 147 ? -25.425 -4.141 10.256 1.00 95.38 147 ASP A C 1
ATOM 1135 O O . ASP A 1 147 ? -25.790 -3.505 11.248 1.00 95.38 147 ASP A O 1
ATOM 1139 N N . ALA A 1 148 ? -24.980 -3.547 9.147 1.00 93.69 148 ALA A N 1
ATOM 1140 C CA . ALA A 1 148 ? -24.852 -2.102 9.028 1.00 93.69 148 ALA A CA 1
ATOM 1141 C C . ALA A 1 148 ? -26.199 -1.417 9.293 1.00 93.69 148 ALA A C 1
ATOM 1143 O O . ALA A 1 148 ? -27.090 -1.400 8.444 1.00 93.69 148 ALA A O 1
ATOM 1144 N N . ARG A 1 149 ? -26.332 -0.834 10.485 1.00 93.06 149 ARG A N 1
ATOM 1145 C CA . ARG A 1 149 ? -27.516 -0.083 10.898 1.00 93.06 149 ARG A CA 1
ATOM 1146 C C . ARG A 1 149 ? -27.246 1.402 10.756 1.00 93.06 149 ARG A C 1
ATOM 1148 O O . ARG A 1 149 ? -26.169 1.873 11.126 1.00 93.06 149 ARG A O 1
ATOM 1155 N N . VAL A 1 150 ? -28.223 2.138 10.239 1.00 92.31 150 VAL A N 1
ATOM 1156 C CA . VAL A 1 150 ? -28.141 3.597 10.132 1.00 92.31 150 VAL A CA 1
ATOM 1157 C C . VAL A 1 150 ? -28.179 4.203 11.532 1.00 92.31 150 VAL A C 1
ATOM 1159 O O . VAL A 1 150 ? -28.954 3.777 12.388 1.00 92.31 150 VAL A O 1
ATOM 1162 N N . LEU A 1 151 ? -27.306 5.174 11.767 1.00 90.44 151 LEU A N 1
ATOM 1163 C CA . LEU A 1 151 ? -27.241 5.925 13.009 1.00 90.44 151 LEU A CA 1
ATOM 1164 C C . LEU A 1 151 ? -28.057 7.209 12.884 1.00 90.44 151 LEU A C 1
ATOM 1166 O O . LEU A 1 151 ? -27.948 7.919 11.885 1.00 90.44 151 LEU A O 1
ATOM 1170 N N . ASP A 1 152 ? -28.797 7.543 13.938 1.00 87.44 152 ASP A N 1
ATOM 1171 C CA . ASP A 1 152 ? -29.438 8.850 14.085 1.00 87.44 152 ASP A CA 1
ATOM 1172 C C . ASP A 1 152 ? -28.393 9.890 14.518 1.00 87.44 152 ASP A C 1
ATOM 1174 O O . ASP A 1 152 ? -28.234 10.237 15.690 1.00 87.44 152 ASP A O 1
ATOM 1178 N N . LYS A 1 153 ? -27.560 10.294 13.558 1.00 84.69 153 LYS A N 1
ATOM 1179 C CA . LYS A 1 153 ? -26.540 11.329 13.727 1.00 84.69 153 LYS A CA 1
ATOM 1180 C C . LYS A 1 153 ? -26.859 12.479 12.781 1.00 84.69 153 LYS A C 1
ATOM 1182 O O . LYS A 1 153 ? -27.191 12.221 11.625 1.00 84.69 153 LYS A O 1
ATOM 1187 N N . PRO A 1 154 ? -26.686 13.738 13.217 1.00 78.81 154 PRO A N 1
ATOM 1188 C CA . PRO A 1 154 ? -26.953 14.881 12.359 1.00 78.81 154 PRO A CA 1
ATOM 1189 C C . PRO A 1 154 ? -26.105 14.815 11.081 1.00 78.81 154 PRO A C 1
ATOM 1191 O O . PRO A 1 154 ? -24.921 14.434 11.107 1.00 78.81 154 PRO A O 1
ATOM 1194 N N . GLU A 1 155 ? -26.725 15.191 9.962 1.00 71.81 155 GLU A N 1
ATOM 1195 C CA . GLU A 1 155 ? -26.036 15.353 8.685 1.00 71.81 155 GLU A CA 1
ATOM 1196 C C . GLU A 1 155 ? -24.951 16.429 8.803 1.00 71.81 155 GLU A C 1
ATOM 1198 O O . GLU A 1 155 ? -25.090 17.418 9.532 1.00 71.81 155 GLU A O 1
ATOM 1203 N N . GLU A 1 156 ? -23.828 16.230 8.110 1.00 68.00 156 GLU A N 1
ATOM 1204 C CA . GLU A 1 156 ? -22.768 17.232 8.111 1.00 68.00 156 GLU A CA 1
ATOM 1205 C C . GLU A 1 156 ? -23.186 18.432 7.257 1.00 68.00 156 GLU A C 1
ATOM 1207 O O . GLU A 1 156 ? -23.107 18.422 6.030 1.00 68.00 156 GLU A O 1
ATOM 1212 N N . VAL A 1 157 ? -23.590 19.514 7.921 1.00 62.75 157 VAL A N 1
ATOM 1213 C CA . VAL A 1 157 ? -23.781 20.802 7.255 1.00 62.75 157 VAL A CA 1
ATOM 1214 C C . VAL A 1 157 ? -22.403 21.360 6.899 1.00 62.75 157 VAL A C 1
ATOM 1216 O O . VAL A 1 157 ? -21.691 21.907 7.747 1.00 62.75 157 VAL A O 1
ATOM 1219 N N . LYS A 1 158 ? -21.995 21.214 5.634 1.00 61.19 158 LYS A N 1
ATOM 1220 C CA . LYS A 1 158 ? -20.800 21.895 5.120 1.00 61.19 158 LYS A CA 1
ATOM 1221 C C . LYS A 1 158 ? -21.019 23.404 5.197 1.00 61.19 158 LYS A C 1
ATOM 1223 O O . LYS A 1 158 ? -22.087 23.914 4.877 1.00 61.19 158 LYS A O 1
ATOM 1228 N N . SER A 1 159 ? -19.991 24.121 5.645 1.00 56.34 159 SER A N 1
ATOM 1229 C CA . SER A 1 159 ? -20.005 25.582 5.727 1.00 56.34 159 SER A CA 1
ATOM 1230 C C . SER A 1 159 ? -20.406 26.198 4.381 1.00 56.34 159 SER A C 1
ATOM 1232 O O . SER A 1 159 ? -19.760 25.937 3.369 1.00 56.34 159 SER A O 1
ATOM 1234 N N . ASN A 1 160 ? -21.408 27.083 4.380 1.00 58.25 160 ASN A N 1
ATOM 1235 C CA . ASN A 1 160 ? -21.840 27.850 3.200 1.00 58.25 160 ASN A CA 1
ATOM 1236 C C . ASN A 1 160 ? -20.820 28.918 2.746 1.00 58.25 160 ASN A C 1
ATOM 1238 O O . ASN A 1 160 ? -21.116 29.751 1.892 1.00 58.25 160 ASN A O 1
ATOM 1242 N N . ARG A 1 161 ? -19.612 28.937 3.320 1.00 55.00 161 ARG A N 1
ATOM 1243 C CA . ARG A 1 161 ? -18.557 29.902 2.995 1.00 55.00 161 ARG A CA 1
ATOM 1244 C C . ARG A 1 161 ? -17.703 29.370 1.835 1.00 55.00 161 ARG A C 1
ATOM 1246 O O . ARG A 1 161 ? -16.662 28.762 2.058 1.00 55.00 161 ARG A O 1
ATOM 1253 N N . GLY A 1 162 ? -18.153 29.589 0.598 1.00 64.06 162 GLY A N 1
ATOM 1254 C CA . GLY A 1 162 ? -17.397 29.259 -0.618 1.00 64.06 162 GLY A CA 1
ATOM 1255 C C . GLY A 1 162 ? -18.268 28.924 -1.833 1.00 64.06 162 GLY A C 1
ATOM 1256 O O . GLY A 1 162 ? -19.488 28.830 -1.732 1.00 64.06 162 GLY A O 1
ATOM 1257 N N . ARG A 1 163 ? -17.627 28.740 -2.997 1.00 57.34 163 ARG A N 1
ATOM 1258 C CA . ARG A 1 163 ? -18.278 28.308 -4.247 1.00 57.34 163 ARG A CA 1
ATOM 1259 C C . ARG A 1 163 ? -18.799 26.880 -4.058 1.00 57.34 163 ARG A C 1
ATOM 1261 O O . ARG A 1 163 ? -18.002 25.953 -3.936 1.00 57.34 163 ARG A O 1
ATOM 1268 N N . GLN A 1 164 ? -20.117 26.713 -3.993 1.00 59.00 164 GLN A N 1
ATOM 1269 C CA . GLN A 1 164 ? -20.730 25.393 -3.847 1.00 59.00 164 GLN A CA 1
ATOM 1270 C C . GLN A 1 164 ? -20.432 24.531 -5.081 1.00 59.00 164 GLN A C 1
ATOM 1272 O O . GLN A 1 164 ? -20.412 25.025 -6.212 1.00 59.00 164 GLN A O 1
ATOM 1277 N N . SER A 1 165 ? -20.155 23.243 -4.865 1.00 60.22 165 SER A N 1
ATOM 1278 C CA . SER A 1 165 ? -19.960 22.300 -5.964 1.00 60.22 165 SER A CA 1
ATOM 1279 C C . SER A 1 165 ? -21.269 22.140 -6.731 1.00 60.22 165 SER A C 1
ATOM 1281 O O . SER A 1 165 ? -22.293 21.828 -6.130 1.00 60.22 165 SER A O 1
ATOM 1283 N N . VAL A 1 166 ? -21.217 22.292 -8.055 1.00 64.12 166 VAL A N 1
ATOM 1284 C CA . VAL A 1 166 ? -22.386 22.188 -8.950 1.00 64.12 166 VAL A CA 1
ATOM 1285 C C . VAL A 1 166 ? -23.054 20.802 -8.874 1.00 64.12 166 VAL A C 1
ATOM 1287 O O . VAL A 1 166 ? -24.247 20.689 -9.121 1.00 64.12 166 VAL A O 1
ATOM 1290 N N . ASN A 1 167 ? -22.316 19.774 -8.435 1.00 71.88 167 ASN A N 1
ATOM 1291 C CA . ASN A 1 167 ? -22.850 18.451 -8.111 1.00 71.88 167 ASN A CA 1
ATOM 1292 C C . ASN A 1 167 ? -22.754 18.193 -6.597 1.00 71.88 167 ASN A C 1
ATOM 1294 O O . ASN A 1 167 ? -21.650 17.921 -6.112 1.00 71.88 167 ASN A O 1
ATOM 1298 N N . PRO A 1 168 ? -23.858 18.257 -5.831 1.00 63.56 168 PRO A N 1
ATOM 1299 C CA . PRO A 1 168 ? -23.856 17.810 -4.445 1.00 63.56 168 PRO A CA 1
ATOM 1300 C C . PRO A 1 168 ? -23.583 16.302 -4.410 1.00 63.56 168 PRO A C 1
ATOM 1302 O O . PRO A 1 168 ? -24.344 15.498 -4.943 1.00 63.56 168 PRO A O 1
ATOM 1305 N N . LYS A 1 169 ? -22.457 15.909 -3.809 1.00 68.56 169 LYS A N 1
ATOM 1306 C CA . LYS A 1 169 ? -22.141 14.500 -3.569 1.00 68.56 169 LYS A CA 1
ATOM 1307 C C . LYS A 1 169 ? -22.990 14.038 -2.387 1.00 68.56 169 LYS A C 1
ATOM 1309 O O . LYS A 1 169 ? -22.733 14.485 -1.271 1.00 68.56 169 LYS A O 1
ATOM 1314 N N . THR A 1 170 ? -23.987 13.187 -2.631 1.00 69.25 170 THR A N 1
ATOM 1315 C CA . THR A 1 170 ? -24.760 12.532 -1.567 1.00 69.25 170 THR A CA 1
ATOM 1316 C C . THR A 1 170 ? -23.790 11.780 -0.666 1.00 69.25 170 THR A C 1
ATOM 1318 O O . THR A 1 170 ? -23.069 10.891 -1.129 1.00 69.25 170 THR A O 1
ATOM 1321 N N . GLU A 1 171 ? -23.706 12.182 0.600 1.00 70.56 171 GLU A N 1
ATOM 1322 C CA . GLU A 1 171 ? -22.874 11.475 1.565 1.00 70.56 171 GLU A CA 1
ATOM 1323 C C . GLU A 1 171 ? -23.555 10.155 1.944 1.00 70.56 171 GLU A C 1
ATOM 1325 O O . GLU A 1 171 ? -24.779 10.117 2.095 1.00 70.56 171 GLU A O 1
ATOM 1330 N N . PRO A 1 172 ? -22.798 9.048 2.038 1.00 77.56 172 PRO A N 1
ATOM 1331 C CA . PRO A 1 172 ? -23.367 7.771 2.435 1.00 77.56 172 PRO A CA 1
ATOM 1332 C C . PRO A 1 172 ? -23.939 7.867 3.851 1.00 77.56 172 PRO A C 1
ATOM 1334 O O . PRO A 1 172 ? -23.409 8.588 4.700 1.00 77.56 172 PRO A O 1
ATOM 1337 N N . ALA A 1 173 ? -25.006 7.111 4.112 1.00 84.56 173 ALA A N 1
ATOM 1338 C CA . ALA A 1 173 ? -25.605 7.049 5.438 1.00 84.56 173 ALA A CA 1
ATOM 1339 C C . ALA A 1 173 ? -24.553 6.646 6.485 1.00 84.56 173 ALA A C 1
ATOM 1341 O O . ALA A 1 173 ? -23.807 5.679 6.304 1.00 84.56 173 ALA A O 1
ATOM 1342 N N . LYS A 1 174 ? -24.510 7.386 7.596 1.00 90.88 174 LYS A N 1
ATOM 1343 C CA . LYS A 1 174 ? -23.668 7.058 8.750 1.00 90.88 174 LYS A CA 1
ATOM 1344 C C . LYS A 1 174 ? -24.179 5.764 9.368 1.00 90.88 174 LYS A C 1
ATOM 1346 O O . LYS A 1 174 ? -25.338 5.688 9.768 1.00 90.88 174 LYS A O 1
ATOM 1351 N N . THR A 1 175 ? -23.324 4.752 9.442 1.00 94.94 175 THR A N 1
ATOM 1352 C CA . THR A 1 175 ? -23.698 3.421 9.936 1.00 94.94 175 THR A CA 1
ATOM 1353 C C . THR A 1 175 ? -22.795 2.951 11.068 1.00 94.94 175 THR A C 1
ATOM 1355 O O . THR A 1 175 ? -21.696 3.473 11.262 1.00 94.94 175 THR A O 1
ATOM 1358 N N . PHE A 1 176 ? -23.294 1.970 11.817 1.00 96.56 176 PHE A N 1
ATOM 1359 C CA . PHE A 1 176 ? -22.548 1.164 12.777 1.00 96.56 176 PHE A CA 1
ATOM 1360 C C . PHE A 1 176 ? -22.701 -0.311 12.409 1.00 96.56 176 PHE A C 1
ATOM 1362 O O . PHE A 1 176 ? -23.803 -0.739 12.061 1.00 96.56 176 PHE A O 1
ATOM 1369 N N . ALA A 1 177 ? -21.623 -1.082 12.516 1.00 97.44 177 ALA A N 1
ATOM 1370 C CA . ALA A 1 177 ? -21.640 -2.517 12.255 1.00 97.44 177 ALA A CA 1
ATOM 1371 C C . ALA A 1 177 ? -20.660 -3.262 13.168 1.00 97.44 177 ALA A C 1
ATOM 1373 O O . ALA A 1 177 ? -19.629 -2.724 13.574 1.00 97.44 177 ALA A O 1
ATOM 1374 N N . SER A 1 178 ? -20.954 -4.533 13.434 1.00 97.94 178 SER A N 1
ATOM 1375 C CA . SER A 1 178 ? -20.026 -5.470 14.060 1.00 97.94 178 SER A CA 1
ATOM 1376 C C . SER A 1 178 ? -20.035 -6.785 13.297 1.00 97.94 178 SER A C 1
ATOM 1378 O O . SER A 1 178 ? -21.092 -7.336 13.006 1.00 97.94 178 SER A O 1
ATOM 1380 N N . LYS A 1 179 ? -18.856 -7.293 12.953 1.00 98.06 179 LYS A N 1
ATOM 1381 C CA . LYS A 1 179 ? -18.696 -8.571 12.258 1.00 98.06 179 LYS A CA 1
ATOM 1382 C C . LYS A 1 179 ? -17.707 -9.443 13.002 1.00 98.06 179 LYS A C 1
ATOM 1384 O O . LYS A 1 179 ? -16.744 -8.945 13.576 1.00 98.06 179 LYS A O 1
ATOM 1389 N N . ILE A 1 180 ? -17.931 -10.747 12.963 1.00 98.00 180 ILE A N 1
ATOM 1390 C CA . ILE A 1 180 ? -17.056 -11.733 13.586 1.00 98.00 180 ILE A CA 1
ATOM 1391 C C . ILE A 1 180 ? -16.540 -12.638 12.482 1.00 98.00 180 ILE A C 1
ATOM 1393 O O . ILE A 1 180 ? -17.325 -13.192 11.719 1.00 98.00 180 ILE A O 1
ATOM 1397 N N . PHE A 1 181 ? -15.224 -12.772 12.414 1.00 97.75 181 PHE A N 1
ATOM 1398 C CA . PHE A 1 181 ? -14.538 -13.569 11.406 1.00 97.75 181 PHE A CA 1
ATOM 1399 C C . PHE A 1 181 ? -13.723 -14.658 12.082 1.00 97.75 181 PHE A C 1
ATOM 1401 O O . PHE A 1 181 ? -13.203 -14.458 13.188 1.00 97.75 181 PHE A O 1
ATOM 1408 N N . ALA A 1 182 ? -13.576 -15.801 11.416 1.00 96.88 182 ALA A N 1
ATOM 1409 C CA . ALA A 1 182 ? -12.605 -16.782 11.856 1.00 96.88 182 ALA A CA 1
ATOM 1410 C C . ALA A 1 182 ? -11.185 -16.267 11.582 1.00 96.88 182 ALA A C 1
ATOM 1412 O O . ALA A 1 182 ? -10.904 -15.651 10.555 1.00 96.88 182 ALA A O 1
ATOM 1413 N N . THR A 1 183 ? -10.256 -16.548 12.493 1.00 93.38 183 THR A N 1
ATOM 1414 C CA . THR A 1 183 ? -8.870 -16.060 12.421 1.00 93.38 183 THR A CA 1
ATOM 1415 C C . THR A 1 183 ? -8.171 -16.417 11.099 1.00 93.38 183 THR A C 1
ATOM 1417 O O . THR A 1 183 ? -7.371 -15.635 10.585 1.00 93.38 183 THR A O 1
ATOM 1420 N N . HIS A 1 184 ? -8.489 -17.573 10.508 1.00 90.62 184 HIS A N 1
ATOM 1421 C CA . HIS A 1 184 ? -7.880 -18.032 9.256 1.00 90.62 184 HIS A CA 1
ATOM 1422 C C . HIS A 1 184 ? -8.323 -17.232 8.018 1.00 90.62 184 HIS A C 1
ATOM 1424 O O . HIS A 1 184 ? -7.629 -17.269 7.004 1.00 90.62 184 HIS A O 1
ATOM 1430 N N . GLU A 1 185 ? -9.428 -16.484 8.095 1.00 92.38 185 GLU A N 1
ATOM 1431 C CA . GLU A 1 185 ? -9.942 -15.666 6.986 1.00 92.38 185 GLU A CA 1
ATOM 1432 C C . GLU A 1 185 ? -9.093 -14.410 6.729 1.00 92.38 185 GLU A C 1
ATOM 1434 O O . GLU A 1 185 ? -9.153 -13.825 5.651 1.00 92.38 185 GLU A O 1
ATOM 1439 N N . PHE A 1 186 ? -8.257 -14.008 7.691 1.00 90.38 186 PHE A N 1
ATOM 1440 C CA . PHE A 1 186 ? -7.358 -12.857 7.553 1.00 90.38 186 PHE A CA 1
ATOM 1441 C C . PHE A 1 186 ? -6.060 -13.182 6.796 1.00 90.38 186 PHE A C 1
ATOM 1443 O O . PHE A 1 186 ? -5.305 -12.276 6.435 1.00 90.38 186 PHE A O 1
ATOM 1450 N N . GLY A 1 187 ? -5.759 -14.466 6.584 1.00 83.69 187 GLY A N 1
ATOM 1451 C CA . GLY A 1 187 ? -4.551 -14.907 5.895 1.00 83.69 187 GLY A CA 1
ATOM 1452 C C . GLY A 1 187 ? -4.705 -14.899 4.374 1.00 83.69 187 GLY A C 1
ATOM 1453 O O . GLY A 1 187 ? -5.747 -15.256 3.837 1.00 83.69 187 GLY A O 1
ATOM 1454 N N . TYR A 1 188 ? -3.629 -14.578 3.656 1.00 80.88 188 TYR A N 1
ATOM 1455 C CA . TYR A 1 188 ? -3.528 -14.819 2.216 1.00 80.88 188 TYR A CA 1
ATOM 1456 C C . TYR A 1 188 ? -2.176 -15.447 1.878 1.00 80.88 188 TYR A C 1
ATOM 1458 O O . TYR A 1 188 ? -1.188 -15.270 2.593 1.00 80.88 188 TYR A O 1
ATOM 1466 N N . ARG A 1 189 ? -2.119 -16.187 0.768 1.00 77.50 189 ARG A N 1
ATOM 1467 C CA . ARG A 1 189 ? -0.875 -16.747 0.228 1.00 77.50 189 ARG A CA 1
ATOM 1468 C C . ARG A 1 189 ? -0.533 -16.024 -1.063 1.00 77.50 189 ARG A C 1
ATOM 1470 O O . ARG A 1 189 ? -1.380 -15.891 -1.941 1.00 77.50 189 ARG A O 1
ATOM 1477 N N . ARG A 1 190 ? 0.715 -15.576 -1.191 1.00 81.38 190 ARG A N 1
ATOM 1478 C CA . ARG A 1 190 ? 1.234 -15.028 -2.446 1.00 81.38 190 ARG A CA 1
ATOM 1479 C C . ARG A 1 190 ? 2.002 -16.120 -3.178 1.00 81.38 190 ARG A C 1
ATOM 1481 O O . ARG A 1 190 ? 3.015 -16.590 -2.672 1.00 81.38 190 ARG A O 1
ATOM 1488 N N . ILE A 1 191 ? 1.519 -16.495 -4.358 1.00 81.50 191 ILE A N 1
ATOM 1489 C CA . ILE A 1 191 ? 2.213 -17.407 -5.269 1.00 81.50 191 ILE A CA 1
ATOM 1490 C C . ILE A 1 191 ? 2.841 -16.548 -6.364 1.00 81.50 191 ILE A C 1
ATOM 1492 O O . ILE A 1 191 ? 2.129 -15.885 -7.116 1.00 81.50 191 ILE A O 1
ATOM 1496 N N . THR A 1 192 ? 4.169 -16.532 -6.434 1.00 80.06 192 THR A N 1
ATOM 1497 C CA . THR A 1 192 ? 4.889 -15.882 -7.533 1.00 80.06 192 THR A CA 1
ATOM 1498 C C . THR A 1 192 ? 5.078 -16.905 -8.644 1.00 80.06 192 THR A C 1
ATOM 1500 O O . THR A 1 192 ? 5.722 -17.928 -8.434 1.00 80.06 192 THR A O 1
ATOM 1503 N N . ILE A 1 193 ? 4.501 -16.638 -9.816 1.00 82.50 193 ILE A N 1
ATOM 1504 C CA . ILE A 1 193 ? 4.706 -17.460 -11.011 1.00 82.50 193 ILE A CA 1
ATOM 1505 C C . ILE A 1 193 ? 5.734 -16.745 -11.878 1.00 82.50 193 ILE A C 1
ATOM 1507 O O . ILE A 1 193 ? 5.411 -15.757 -12.539 1.00 82.50 193 ILE A O 1
ATOM 1511 N N . GLU A 1 194 ? 6.965 -17.240 -11.877 1.00 76.19 194 GLU A N 1
ATOM 1512 C CA . GLU A 1 194 ? 7.976 -16.793 -12.827 1.00 76.19 194 GLU A CA 1
ATOM 1513 C C . GLU A 1 194 ? 7.673 -17.415 -14.189 1.00 76.19 194 GLU A C 1
ATOM 1515 O O . GLU A 1 194 ? 7.539 -18.631 -14.329 1.00 76.19 194 GLU A O 1
ATOM 1520 N N . ARG A 1 195 ? 7.500 -16.565 -15.200 1.00 72.69 195 ARG A N 1
ATOM 1521 C CA . ARG A 1 195 ? 7.330 -17.003 -16.584 1.00 72.69 195 ARG A CA 1
ATOM 1522 C C . ARG A 1 195 ? 8.577 -16.597 -17.361 1.00 72.69 195 ARG A C 1
ATOM 1524 O O . ARG A 1 195 ? 8.979 -15.439 -17.239 1.00 72.69 195 ARG A O 1
ATOM 1531 N N . PRO A 1 196 ? 9.168 -17.493 -18.168 1.00 68.62 196 PRO A N 1
ATOM 1532 C CA . PRO A 1 196 ? 10.256 -17.106 -19.051 1.00 68.62 196 PRO A CA 1
ATOM 1533 C C . PRO A 1 196 ? 9.760 -16.031 -20.022 1.00 68.62 196 PRO A C 1
ATOM 1535 O O . PRO A 1 196 ? 8.636 -16.108 -20.532 1.00 68.62 196 PRO A O 1
ATOM 1538 N N . LEU A 1 197 ? 10.592 -15.018 -20.257 1.00 67.31 197 LEU A N 1
ATOM 1539 C CA . LEU A 1 197 ? 10.319 -13.966 -21.226 1.00 67.31 197 LEU A CA 1
ATOM 1540 C C . LEU A 1 197 ? 10.266 -14.592 -22.627 1.00 67.31 197 LEU A C 1
ATOM 1542 O O . LEU A 1 197 ? 11.285 -15.015 -23.160 1.00 67.31 197 LEU A O 1
ATOM 1546 N N . ARG A 1 198 ? 9.069 -14.687 -23.211 1.00 70.69 198 ARG A N 1
ATOM 1547 C CA . ARG A 1 198 ? 8.870 -15.161 -24.587 1.00 70.69 198 ARG A CA 1
ATOM 1548 C C . ARG A 1 198 ? 8.915 -13.966 -25.531 1.00 70.69 198 ARG A C 1
ATOM 1550 O O . ARG A 1 198 ? 7.876 -13.401 -25.864 1.00 70.69 198 ARG A O 1
ATOM 1557 N N . LEU A 1 199 ? 10.123 -13.548 -25.877 1.00 78.50 199 LEU A N 1
ATOM 1558 C CA . LEU A 1 199 ? 10.377 -12.586 -26.942 1.00 78.50 199 LEU A CA 1
ATOM 1559 C C . LEU A 1 199 ? 11.233 -13.280 -27.992 1.00 78.50 199 LEU A C 1
ATOM 1561 O O . LEU A 1 199 ? 12.205 -13.953 -27.644 1.00 78.50 199 LEU A O 1
ATOM 1565 N N . SER A 1 200 ? 10.853 -13.117 -29.252 1.00 79.81 200 SER A N 1
ATOM 1566 C CA . SER A 1 200 ? 11.740 -13.408 -30.367 1.00 79.81 200 SER A CA 1
ATOM 1567 C C . SER A 1 200 ? 12.512 -12.143 -30.749 1.00 79.81 200 SER A C 1
ATOM 1569 O O . SER A 1 200 ? 12.049 -11.044 -30.456 1.00 79.81 200 SER A O 1
ATOM 1571 N N . ALA A 1 201 ? 13.698 -12.282 -31.339 1.00 84.25 201 ALA A N 1
ATOM 1572 C CA . ALA A 1 201 ? 14.508 -11.162 -31.815 1.00 84.25 201 ALA A CA 1
ATOM 1573 C C . ALA A 1 201 ? 15.162 -11.493 -33.159 1.00 84.25 201 ALA A C 1
ATOM 1575 O O . ALA A 1 201 ? 15.648 -12.610 -33.369 1.00 84.25 201 ALA A O 1
ATOM 1576 N N . GLN A 1 202 ? 15.207 -10.506 -34.054 1.00 85.06 202 GLN A N 1
ATOM 1577 C CA . GLN A 1 202 ? 15.895 -10.601 -35.338 1.00 85.06 202 GLN A CA 1
ATOM 1578 C C . GLN A 1 202 ? 16.580 -9.275 -35.696 1.00 85.06 202 GLN A C 1
ATOM 1580 O O . GLN A 1 202 ? 15.994 -8.201 -35.568 1.00 85.06 202 GLN A O 1
ATOM 1585 N N . LEU A 1 203 ? 17.818 -9.360 -36.191 1.00 83.94 203 LEU A N 1
ATOM 1586 C CA . LEU A 1 203 ? 18.527 -8.244 -36.823 1.00 83.94 203 LEU A CA 1
ATOM 1587 C C . LEU A 1 203 ? 18.194 -8.219 -38.321 1.00 83.94 203 LEU A C 1
ATOM 1589 O O . LEU A 1 203 ? 18.957 -8.726 -39.149 1.00 83.94 203 LEU A O 1
ATOM 1593 N N . SER A 1 204 ? 17.015 -7.699 -38.664 1.00 83.88 204 SER A N 1
ATOM 1594 C CA . SER A 1 204 ? 16.618 -7.499 -40.060 1.00 83.88 204 SER A CA 1
ATOM 1595 C C . SER A 1 204 ? 17.304 -6.268 -40.661 1.00 83.88 204 SER A C 1
ATOM 1597 O O . SER A 1 204 ? 17.748 -5.371 -39.942 1.00 83.88 204 SER A O 1
ATOM 1599 N N . ASP A 1 205 ? 17.384 -6.201 -41.991 1.00 83.25 205 ASP A N 1
ATOM 1600 C CA . ASP A 1 205 ? 17.932 -5.019 -42.671 1.00 83.25 205 ASP A CA 1
ATOM 1601 C C . ASP A 1 205 ? 17.097 -3.772 -42.369 1.00 83.25 205 ASP A C 1
ATOM 1603 O O . ASP A 1 205 ? 17.644 -2.724 -42.049 1.00 83.25 205 ASP A O 1
ATOM 1607 N N . LYS A 1 206 ? 15.770 -3.924 -42.319 1.00 82.94 206 LYS A N 1
ATOM 1608 C CA . LYS A 1 206 ? 14.836 -2.854 -41.955 1.00 82.94 206 LYS A CA 1
ATOM 1609 C C . LYS A 1 206 ? 15.065 -2.334 -40.530 1.00 82.94 206 LYS A C 1
ATOM 1611 O O . LYS A 1 206 ? 15.015 -1.126 -40.295 1.00 82.94 206 LYS A O 1
ATOM 1616 N N . ALA A 1 207 ? 15.309 -3.237 -39.579 1.00 81.94 207 ALA A N 1
ATOM 1617 C CA . ALA A 1 207 ? 15.638 -2.887 -38.200 1.00 81.94 207 ALA A CA 1
ATOM 1618 C C . ALA A 1 207 ? 16.933 -2.067 -38.131 1.00 81.94 207 ALA A C 1
ATOM 1620 O O . ALA A 1 207 ? 16.970 -1.031 -37.464 1.00 81.94 207 ALA A O 1
ATOM 1621 N N . ILE A 1 208 ? 17.964 -2.481 -38.870 1.00 84.69 208 ILE A N 1
ATOM 1622 C CA . ILE A 1 208 ? 19.250 -1.779 -38.903 1.00 84.69 208 ILE A CA 1
ATOM 1623 C C . ILE A 1 208 ? 19.135 -0.437 -39.619 1.00 84.69 208 ILE A C 1
ATOM 1625 O O . ILE A 1 208 ? 19.600 0.561 -39.089 1.00 84.69 208 ILE A O 1
ATOM 1629 N N . GLU A 1 209 ? 18.447 -0.357 -40.754 1.00 84.88 209 GLU A N 1
ATOM 1630 C CA . GLU A 1 209 ? 18.218 0.909 -41.462 1.00 84.88 209 GLU A CA 1
ATOM 1631 C C . GLU A 1 209 ? 17.500 1.937 -40.582 1.00 84.88 209 GLU A C 1
ATOM 1633 O O . GLU A 1 209 ? 17.789 3.132 -40.644 1.00 84.88 209 GLU A O 1
ATOM 1638 N N . SER A 1 210 ? 16.605 1.486 -39.697 1.00 84.69 210 SER A N 1
ATOM 1639 C CA . SER A 1 210 ? 15.950 2.374 -38.735 1.00 84.69 210 SER A CA 1
ATOM 1640 C C . SER A 1 210 ? 16.901 2.945 -37.671 1.00 84.69 210 SER A C 1
ATOM 1642 O O . SER A 1 210 ? 16.557 3.948 -37.040 1.00 84.69 210 SER A O 1
ATOM 1644 N N . LEU A 1 211 ? 18.105 2.368 -37.496 1.00 85.62 211 LEU A N 1
ATOM 1645 C CA . LEU A 1 211 ? 19.162 2.917 -36.636 1.00 85.62 211 LEU A CA 1
ATOM 1646 C C . LEU A 1 211 ? 19.733 4.239 -37.147 1.00 85.62 211 LEU A C 1
ATOM 1648 O O . LEU A 1 211 ? 20.260 5.004 -36.346 1.00 85.62 211 LEU A O 1
ATOM 1652 N N . ARG A 1 212 ? 19.538 4.556 -38.432 1.00 86.56 212 ARG A N 1
ATOM 1653 C CA . ARG A 1 212 ? 19.959 5.820 -39.054 1.00 86.56 212 ARG A CA 1
ATOM 1654 C C . ARG A 1 212 ? 19.392 7.067 -38.365 1.00 86.56 212 ARG A C 1
ATOM 1656 O O . ARG A 1 212 ? 19.970 8.147 -38.467 1.00 86.56 212 ARG A O 1
ATOM 1663 N N . TYR A 1 213 ? 18.255 6.936 -37.686 1.00 89.38 213 TYR A N 1
ATOM 1664 C CA . TYR A 1 213 ? 17.525 8.049 -37.084 1.00 89.38 213 TYR A CA 1
ATOM 1665 C C . TYR A 1 213 ? 17.495 7.915 -35.563 1.00 89.38 213 TYR A C 1
ATOM 1667 O O . TYR A 1 213 ? 17.398 6.809 -35.042 1.00 89.38 213 TYR A O 1
ATOM 1675 N N . ALA A 1 214 ? 17.521 9.014 -34.813 1.00 85.81 214 ALA A N 1
ATOM 1676 C CA . ALA A 1 214 ? 17.442 8.959 -33.352 1.00 85.81 214 ALA A CA 1
ATOM 1677 C C . ALA A 1 214 ? 16.005 8.676 -32.850 1.00 85.81 214 ALA A C 1
ATOM 1679 O O . ALA A 1 214 ? 15.026 9.099 -33.459 1.00 85.81 214 ALA A O 1
ATOM 1680 N N . GLU A 1 215 ? 15.855 7.965 -31.721 1.00 80.88 215 GLU A N 1
ATOM 1681 C CA . GLU A 1 215 ? 14.536 7.583 -31.177 1.00 80.88 215 GLU A CA 1
ATOM 1682 C C . GLU A 1 215 ? 13.637 8.792 -30.807 1.00 80.88 215 GLU A C 1
ATOM 1684 O O . GLU A 1 215 ? 14.096 9.885 -30.463 1.00 80.88 215 GLU A O 1
ATOM 1689 N N . ARG A 1 216 ? 12.323 8.527 -30.716 1.00 78.88 216 ARG A N 1
ATOM 1690 C CA . ARG A 1 216 ? 11.289 9.409 -30.143 1.00 78.88 216 ARG A CA 1
ATOM 1691 C C . ARG A 1 216 ? 11.094 10.704 -30.928 1.00 78.88 216 ARG A C 1
ATOM 1693 O O . ARG A 1 216 ? 10.436 10.702 -31.954 1.00 78.88 216 ARG A O 1
ATOM 1700 N N . THR A 1 217 ? 11.594 11.815 -30.395 1.00 80.12 217 THR A N 1
ATOM 1701 C CA . THR A 1 217 ? 11.257 13.170 -30.840 1.00 80.12 217 THR A CA 1
ATOM 1702 C C . THR A 1 217 ? 11.935 13.531 -32.163 1.00 80.12 217 THR A C 1
ATOM 1704 O O . THR A 1 217 ? 11.514 14.483 -32.805 1.00 80.12 217 THR A O 1
ATOM 1707 N N . TYR A 1 218 ? 12.969 12.790 -32.575 1.00 86.81 218 TYR A N 1
ATOM 1708 C CA . TYR A 1 218 ? 13.776 13.118 -33.754 1.00 86.81 218 TYR A CA 1
ATOM 1709 C C . TYR A 1 218 ? 13.546 12.194 -34.957 1.00 86.81 218 TYR A C 1
ATOM 1711 O O . TYR A 1 218 ? 13.903 12.585 -36.061 1.00 86.81 218 TYR A O 1
ATOM 1719 N N . ASP A 1 219 ? 12.924 11.021 -34.782 1.00 87.50 219 ASP A N 1
ATOM 1720 C CA . ASP A 1 219 ? 12.806 9.994 -35.835 1.00 87.50 219 ASP A CA 1
ATOM 1721 C C . ASP A 1 219 ? 12.136 10.532 -37.111 1.00 87.50 219 ASP A C 1
ATOM 1723 O O . ASP A 1 219 ? 12.717 10.465 -38.191 1.00 87.50 219 ASP A O 1
ATOM 1727 N N . LEU A 1 220 ? 10.953 11.141 -36.985 1.00 89.19 220 LEU A N 1
ATOM 1728 C CA . LEU A 1 220 ? 10.204 11.672 -38.133 1.00 89.19 220 LEU A CA 1
ATOM 1729 C C . LEU A 1 220 ? 10.922 12.842 -38.817 1.00 89.19 220 LEU A C 1
ATOM 1731 O O . LEU A 1 220 ? 10.968 12.906 -40.043 1.00 89.19 220 LEU A O 1
ATOM 1735 N N . VAL A 1 221 ? 11.515 13.741 -38.029 1.00 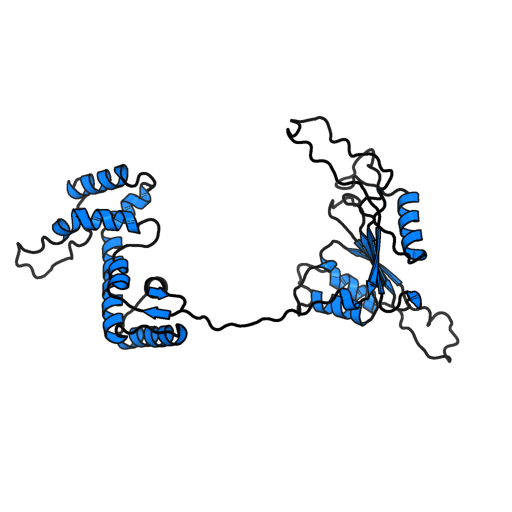92.19 221 VAL A N 1
ATOM 1736 C CA . VAL A 1 221 ? 12.196 14.934 -38.554 1.00 92.19 221 VAL A CA 1
ATOM 1737 C C . VAL A 1 221 ? 13.469 14.536 -39.289 1.00 92.19 221 VAL A C 1
ATOM 1739 O O . VAL A 1 221 ? 13.717 15.011 -40.391 1.00 92.19 221 VAL A O 1
ATOM 1742 N N . MET A 1 222 ? 14.260 13.624 -38.718 1.00 92.88 222 MET A N 1
ATOM 1743 C CA . MET A 1 222 ? 15.461 13.120 -39.377 1.00 92.88 222 MET A CA 1
ATOM 1744 C C . MET A 1 222 ? 15.113 12.334 -40.647 1.00 92.88 222 MET A C 1
ATOM 1746 O O . MET A 1 222 ? 15.796 12.494 -41.648 1.00 92.88 222 MET A O 1
ATOM 1750 N N . ARG A 1 223 ? 14.031 11.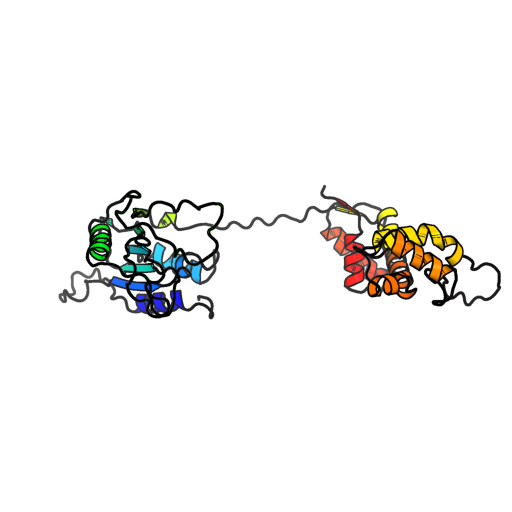547 -40.679 1.00 92.25 223 ARG A N 1
ATOM 1751 C CA . ARG A 1 223 ? 13.587 10.892 -41.926 1.00 92.25 223 ARG A CA 1
ATOM 1752 C C . ARG A 1 223 ? 13.293 11.902 -43.032 1.00 92.25 223 ARG A C 1
ATOM 1754 O O . ARG A 1 223 ? 13.825 11.756 -44.126 1.00 92.25 223 ARG A O 1
ATOM 1761 N N . ALA A 1 224 ? 12.512 12.934 -42.721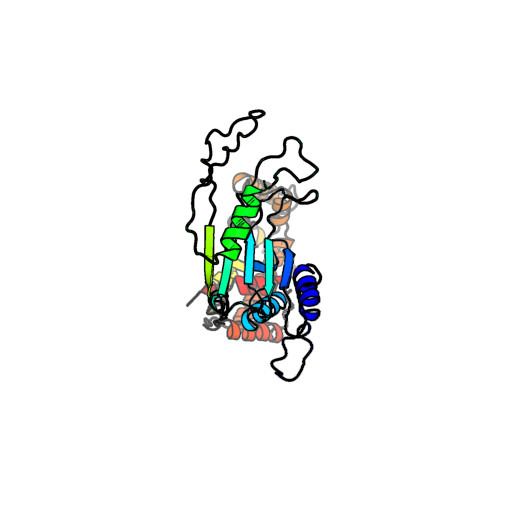 1.00 91.44 224 ALA A N 1
ATOM 1762 C CA . ALA A 1 224 ? 12.132 13.960 -43.687 1.00 91.44 224 ALA A CA 1
ATOM 1763 C C . ALA A 1 224 ? 13.345 14.763 -44.192 1.00 91.44 224 ALA A C 1
ATOM 1765 O O . ALA A 1 224 ? 13.463 15.036 -45.384 1.00 91.44 224 ALA A O 1
ATOM 1766 N N . LEU A 1 225 ? 14.281 15.100 -43.297 1.00 91.44 225 LEU A N 1
ATOM 1767 C CA . LEU A 1 225 ? 15.526 15.774 -43.674 1.00 91.44 225 LEU A CA 1
ATOM 1768 C C . LEU A 1 225 ? 16.429 14.880 -44.522 1.00 91.44 225 LEU A C 1
ATOM 1770 O O . LEU A 1 225 ? 17.003 15.349 -45.495 1.00 91.44 225 LEU A O 1
ATOM 1774 N N . TYR A 1 226 ? 16.549 13.601 -44.169 1.00 90.62 226 TYR A N 1
ATOM 1775 C CA . TYR A 1 226 ? 17.334 12.647 -44.943 1.00 90.62 226 TYR A CA 1
ATOM 1776 C C . TYR A 1 226 ? 16.768 12.493 -46.355 1.00 90.62 226 TYR A C 1
ATOM 1778 O O . TYR A 1 226 ? 17.506 12.619 -47.318 1.00 90.62 226 TYR A O 1
ATOM 1786 N N . GLU A 1 227 ? 15.458 12.291 -46.492 1.00 91.19 227 GLU A N 1
ATOM 1787 C CA . GLU A 1 227 ? 14.806 12.155 -47.798 1.00 91.19 227 GLU A CA 1
ATOM 1788 C C . GLU A 1 227 ? 15.036 13.376 -48.700 1.00 91.19 227 GLU A C 1
ATOM 1790 O O . GLU A 1 227 ? 15.231 13.221 -49.902 1.00 91.19 227 GLU A O 1
ATOM 1795 N N . LYS A 1 228 ? 15.067 14.581 -48.118 1.00 90.31 228 LYS A N 1
ATOM 1796 C CA . LYS A 1 228 ? 15.240 15.828 -48.866 1.00 90.31 228 LYS A CA 1
ATOM 1797 C C . LYS A 1 228 ? 16.699 16.177 -49.180 1.00 90.31 228 LYS A C 1
ATOM 1799 O O . LYS A 1 228 ? 16.978 16.635 -50.280 1.00 90.31 228 LYS A O 1
ATOM 1804 N N . PHE A 1 229 ? 17.608 16.002 -48.223 1.00 89.00 229 PHE A N 1
ATOM 1805 C CA . PHE A 1 229 ? 18.974 16.543 -48.293 1.00 89.00 229 PHE A CA 1
ATOM 1806 C C . PHE A 1 229 ? 20.059 15.472 -48.483 1.00 89.00 229 PHE A C 1
ATOM 1808 O O . PHE A 1 229 ? 21.236 15.805 -48.593 1.00 89.00 229 PHE A O 1
ATOM 1815 N N . PHE A 1 230 ? 19.707 14.181 -48.533 1.00 83.25 230 PHE A N 1
ATOM 1816 C CA . PHE A 1 230 ? 20.702 13.109 -48.648 1.00 83.25 230 PHE A CA 1
ATOM 1817 C C . PHE A 1 230 ? 21.583 13.220 -49.899 1.00 83.25 230 PHE A C 1
ATOM 1819 O O . PHE A 1 230 ? 22.778 12.942 -49.810 1.00 83.25 230 PHE A O 1
ATOM 1826 N N . GLU A 1 231 ? 21.034 13.640 -51.043 1.00 82.88 231 GLU A N 1
ATOM 1827 C CA . GLU A 1 231 ? 21.819 13.809 -52.277 1.00 82.88 231 GLU A CA 1
ATOM 1828 C C . GLU A 1 231 ? 22.903 14.886 -52.123 1.00 82.88 231 GLU A C 1
ATOM 1830 O O . GLU A 1 231 ? 24.030 14.703 -52.580 1.00 82.88 231 GLU A O 1
ATOM 1835 N N . GLU A 1 232 ? 22.600 15.965 -51.399 1.00 79.75 232 GLU A N 1
ATOM 1836 C CA . GLU A 1 232 ? 23.536 17.062 -51.133 1.00 79.75 232 GLU A CA 1
ATOM 1837 C C . GLU A 1 232 ? 24.670 16.637 -50.191 1.00 79.75 232 GLU A C 1
ATOM 1839 O O . GLU A 1 232 ? 25.800 17.107 -50.315 1.00 79.75 232 GLU A O 1
ATOM 1844 N N . TRP A 1 233 ? 24.406 15.696 -49.280 1.00 77.44 233 TRP A N 1
ATOM 1845 C CA . TRP A 1 233 ? 25.427 15.131 -48.389 1.00 77.44 233 TRP A CA 1
ATOM 1846 C C . TRP A 1 233 ? 26.366 14.145 -49.087 1.00 77.44 233 TRP A C 1
ATOM 1848 O O . TRP A 1 233 ? 27.432 13.840 -48.553 1.00 77.44 233 TRP A O 1
ATOM 1858 N N . ASN A 1 234 ? 25.977 13.639 -50.260 1.00 63.66 234 ASN A N 1
ATOM 1859 C CA . ASN A 1 234 ? 26.688 12.589 -50.989 1.00 63.66 234 ASN A CA 1
ATOM 1860 C C . ASN A 1 234 ? 27.499 13.116 -52.193 1.00 63.66 234 ASN A C 1
ATOM 1862 O O . ASN A 1 234 ? 28.032 12.321 -52.962 1.00 63.66 234 ASN A O 1
ATOM 1866 N N . TRP A 1 235 ? 27.645 14.441 -52.339 1.00 49.97 235 TRP A N 1
ATOM 1867 C CA . TRP A 1 235 ? 28.378 15.152 -53.413 1.00 49.97 235 TRP A CA 1
ATOM 1868 C C . TRP A 1 235 ? 29.917 14.915 -53.433 1.00 49.97 235 TRP A C 1
ATOM 1870 O O . TRP A 1 235 ? 30.679 15.610 -54.097 1.00 49.97 235 TRP A O 1
ATOM 1880 N N . ALA A 1 236 ? 30.428 13.890 -52.760 1.00 46.53 236 ALA A N 1
ATOM 1881 C CA . ALA A 1 236 ? 31.850 13.549 -52.673 1.00 46.53 236 ALA A CA 1
ATOM 1882 C C . ALA A 1 236 ? 32.509 13.046 -53.988 1.00 46.53 236 ALA A C 1
ATOM 1884 O O . ALA A 1 236 ? 33.383 12.185 -53.940 1.00 46.53 236 ALA A O 1
ATOM 1885 N N . ASP A 1 237 ? 32.135 13.566 -55.160 1.00 43.59 237 ASP A N 1
ATOM 1886 C CA . ASP A 1 237 ? 32.740 13.193 -56.441 1.00 43.59 237 ASP A CA 1
ATOM 1887 C C . ASP A 1 237 ? 33.019 14.407 -57.344 1.00 43.59 237 ASP A C 1
ATOM 1889 O O . ASP A 1 237 ? 32.457 14.522 -58.428 1.00 43.59 237 ASP A O 1
ATOM 1893 N N . 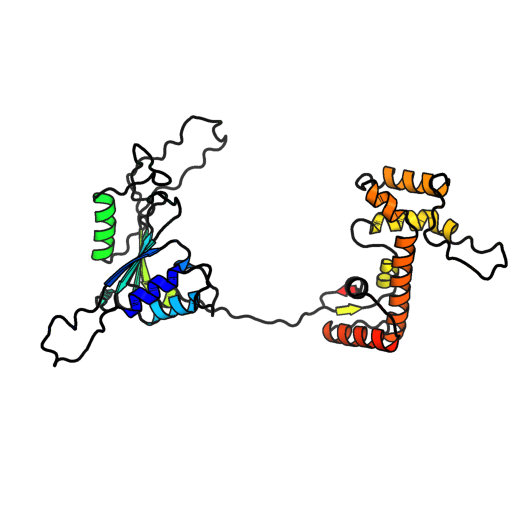VAL A 1 238 ? 33.888 15.340 -56.909 1.00 42.88 238 VAL A N 1
ATOM 1894 C CA . VAL A 1 238 ? 34.584 16.272 -57.840 1.00 42.88 238 VAL A CA 1
ATOM 1895 C C . VAL A 1 238 ? 36.041 16.613 -57.448 1.00 42.88 238 VAL A C 1
ATOM 1897 O O . VAL A 1 238 ? 36.723 17.320 -58.186 1.00 42.88 238 VAL A O 1
ATOM 1900 N N . SER A 1 239 ? 36.622 16.095 -56.361 1.00 44.03 239 SER A N 1
ATOM 1901 C CA . SER A 1 239 ? 38.057 16.325 -56.100 1.00 44.03 239 SER A CA 1
ATOM 1902 C C . SER A 1 239 ? 38.759 15.072 -55.604 1.00 44.03 239 SER A C 1
ATOM 1904 O O . SER A 1 239 ? 38.365 14.500 -54.595 1.00 44.03 239 SER A O 1
ATOM 1906 N N . HIS A 1 240 ? 39.814 14.671 -56.321 1.00 40.94 240 HIS A N 1
ATOM 1907 C CA . HIS A 1 240 ? 40.786 13.638 -55.950 1.00 40.94 240 HIS A CA 1
ATOM 1908 C C . HIS A 1 240 ? 41.557 14.022 -54.669 1.00 40.94 240 HIS A C 1
ATOM 1910 O O . HIS A 1 240 ? 42.765 14.245 -54.703 1.00 40.94 240 HIS A O 1
ATOM 1916 N N . ASP A 1 241 ? 40.862 14.115 -53.540 1.00 40.47 241 ASP A N 1
ATOM 1917 C CA . ASP A 1 241 ? 41.465 14.219 -52.220 1.00 40.47 241 ASP A CA 1
ATOM 1918 C C . ASP A 1 241 ? 40.960 13.054 -51.368 1.00 40.47 241 ASP A C 1
ATOM 1920 O O . ASP A 1 241 ? 39.795 12.955 -50.993 1.00 40.47 241 ASP A O 1
ATOM 1924 N N . THR A 1 242 ? 41.867 12.122 -51.105 1.00 42.50 242 THR A N 1
ATOM 1925 C CA . THR A 1 242 ? 41.678 10.905 -50.306 1.00 42.50 242 THR A CA 1
ATOM 1926 C C . THR A 1 242 ? 41.465 11.168 -48.805 1.00 42.50 242 THR A C 1
ATOM 1928 O O . THR A 1 242 ? 41.520 10.231 -48.011 1.00 42.50 242 THR A O 1
ATOM 1931 N N . SER A 1 243 ? 41.201 12.412 -48.400 1.00 46.88 243 SER A N 1
ATOM 1932 C CA . SER A 1 243 ? 40.804 12.797 -47.041 1.00 46.88 243 SER A CA 1
ATOM 1933 C C . SER A 1 243 ? 39.321 13.197 -46.973 1.00 46.88 243 SER A C 1
ATOM 1935 O O . SER A 1 243 ? 38.957 14.298 -46.576 1.00 46.88 243 SER A O 1
ATOM 1937 N N . LEU A 1 244 ? 38.433 12.290 -47.384 1.00 44.38 244 LEU A N 1
ATOM 1938 C CA . LEU A 1 244 ? 36.981 12.479 -47.315 1.00 44.38 244 LEU A CA 1
ATOM 1939 C C . LEU A 1 244 ? 36.490 12.503 -45.856 1.00 44.38 244 LEU A C 1
ATOM 1941 O O . LEU A 1 244 ? 36.062 11.487 -45.309 1.00 44.38 244 LEU A O 1
ATOM 1945 N N . GLU A 1 245 ? 36.525 13.675 -45.220 1.00 53.50 245 GLU A N 1
ATOM 1946 C CA . GLU A 1 245 ? 35.638 13.963 -44.094 1.00 53.50 245 GLU A CA 1
ATOM 1947 C C . GLU A 1 245 ? 34.196 13.797 -44.598 1.00 53.50 245 GLU A C 1
ATOM 1949 O O . GLU A 1 245 ? 33.746 14.478 -45.524 1.00 53.50 245 GLU A O 1
ATOM 1954 N N . SER A 1 246 ? 33.492 12.809 -44.044 1.00 60.72 246 SER A N 1
ATOM 1955 C CA . SER A 1 246 ? 32.126 12.469 -44.438 1.00 60.72 246 SER A CA 1
ATOM 1956 C C . SER A 1 246 ? 31.222 13.703 -44.331 1.00 60.72 246 SER A C 1
ATOM 1958 O O . SER A 1 246 ? 30.974 14.207 -43.236 1.00 60.72 246 SER A O 1
ATOM 1960 N N . HIS A 1 247 ? 30.698 14.175 -45.466 1.00 75.81 247 HIS A N 1
ATOM 1961 C CA . HIS A 1 247 ? 29.717 15.270 -45.530 1.00 75.81 247 HIS A CA 1
ATOM 1962 C C . HIS A 1 247 ? 28.313 14.825 -45.069 1.00 75.81 247 HIS A C 1
ATOM 1964 O O . HIS A 1 247 ? 27.351 15.591 -45.112 1.00 75.81 247 HIS A O 1
ATOM 1970 N N . TYR A 1 248 ? 28.190 13.587 -44.582 1.00 82.50 248 TYR A N 1
ATOM 1971 C CA . TYR A 1 248 ? 26.956 13.023 -44.063 1.00 82.50 248 TYR A CA 1
ATOM 1972 C C . TYR A 1 248 ? 26.386 13.851 -42.906 1.00 82.50 248 TYR A C 1
ATOM 1974 O O . TYR A 1 248 ? 27.040 14.050 -41.879 1.00 82.50 248 TYR A O 1
ATOM 1982 N N . GLY A 1 249 ? 25.143 14.312 -43.066 1.00 84.69 249 GLY A N 1
ATOM 1983 C CA . GLY A 1 249 ? 24.444 15.116 -42.063 1.00 84.69 249 GLY A CA 1
ATOM 1984 C C . GLY A 1 249 ? 25.009 16.528 -41.887 1.00 84.69 249 GLY A C 1
ATOM 1985 O O . GLY A 1 249 ? 24.747 17.160 -40.862 1.00 84.69 249 GLY A O 1
ATOM 1986 N N . TYR A 1 250 ? 25.807 17.021 -42.841 1.00 88.25 250 TYR A N 1
ATOM 1987 C CA . TYR A 1 250 ? 26.339 18.379 -42.817 1.00 88.25 250 TYR A CA 1
ATOM 1988 C C . TYR A 1 250 ? 25.390 19.348 -43.530 1.00 88.25 250 TYR A C 1
ATOM 1990 O O . TYR A 1 250 ? 25.191 19.272 -44.737 1.00 88.25 250 TYR A O 1
ATOM 1998 N N . PHE A 1 251 ? 24.826 20.298 -42.783 1.00 86.31 251 PHE A N 1
ATOM 1999 C CA . PHE A 1 251 ? 23.913 21.319 -43.321 1.00 86.31 251 PHE A CA 1
ATOM 2000 C C . PHE A 1 251 ? 24.612 22.650 -43.667 1.00 86.31 251 PHE A C 1
ATOM 2002 O O . PHE A 1 251 ? 23.959 23.599 -44.099 1.00 86.31 251 PHE A O 1
ATOM 2009 N N . GLY A 1 252 ? 25.932 22.757 -43.484 1.00 84.38 252 GLY A N 1
ATOM 2010 C CA . GLY A 1 252 ? 26.664 24.015 -43.661 1.00 84.38 252 GLY A CA 1
ATOM 2011 C C . GLY A 1 252 ? 26.623 24.944 -42.442 1.00 84.38 252 GLY A C 1
ATOM 2012 O O . GLY A 1 252 ? 26.220 24.566 -41.339 1.00 84.38 252 GLY A O 1
ATOM 2013 N N . THR A 1 253 ? 27.083 26.183 -42.634 1.00 85.25 253 THR A N 1
ATOM 2014 C CA . THR A 1 253 ? 27.004 27.255 -41.627 1.00 85.25 253 THR A CA 1
ATOM 2015 C C . THR A 1 253 ? 25.570 27.774 -41.483 1.00 85.25 253 THR A C 1
ATOM 2017 O O . THR A 1 253 ? 24.697 27.447 -42.278 1.00 85.25 253 THR A O 1
ATOM 2020 N N . GLN A 1 254 ? 25.298 28.612 -40.476 1.00 81.81 254 GLN A N 1
ATOM 2021 C CA . GLN A 1 254 ? 23.938 29.128 -40.241 1.00 81.81 254 GLN A CA 1
ATOM 2022 C C . GLN A 1 254 ? 23.365 29.936 -41.415 1.00 81.81 254 GLN A C 1
ATOM 2024 O O . GLN A 1 254 ? 22.144 29.981 -41.562 1.00 81.81 254 GLN A O 1
ATOM 2029 N N . ASP A 1 255 ? 24.250 30.519 -42.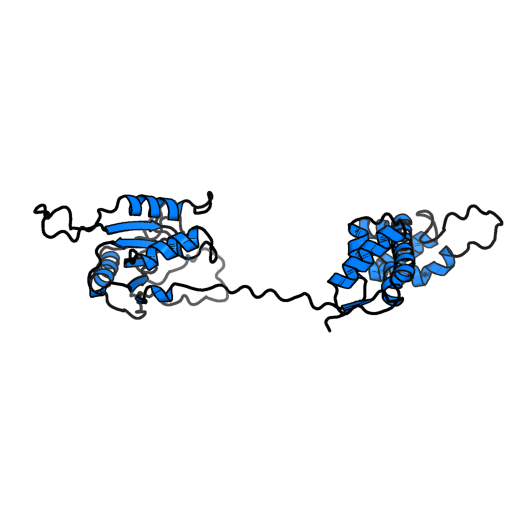224 1.00 82.25 255 ASP A N 1
ATOM 2030 C CA . ASP A 1 255 ? 23.933 31.331 -43.399 1.00 82.25 255 ASP A CA 1
ATOM 2031 C C . ASP A 1 255 ? 23.920 30.512 -44.704 1.00 82.25 255 ASP A C 1
ATOM 2033 O O . ASP A 1 255 ? 23.680 31.067 -45.771 1.00 82.25 255 ASP A O 1
ATOM 2037 N N . SER A 1 256 ? 24.190 29.203 -44.633 1.00 86.06 256 SER A N 1
ATOM 2038 C CA . SER A 1 256 ? 24.074 28.283 -45.768 1.00 86.06 256 SER A CA 1
ATOM 2039 C C . SER A 1 256 ? 22.618 28.161 -46.209 1.00 86.06 256 SER A C 1
ATOM 2041 O O . SER A 1 256 ? 21.734 27.972 -45.366 1.00 86.06 256 SER A O 1
ATOM 2043 N N . ASP A 1 257 ? 22.377 28.175 -47.521 1.00 85.44 257 ASP A N 1
ATOM 2044 C CA . ASP A 1 257 ? 21.047 27.966 -48.103 1.00 85.44 257 ASP A CA 1
ATOM 2045 C C . ASP A 1 257 ? 20.426 26.644 -47.613 1.00 85.44 257 ASP A C 1
ATOM 2047 O O . ASP A 1 257 ? 19.274 26.628 -47.178 1.00 85.44 257 ASP A O 1
ATOM 2051 N N . ILE A 1 258 ? 21.230 25.575 -47.537 1.00 86.12 258 ILE A N 1
ATOM 2052 C CA . ILE A 1 258 ? 20.828 24.247 -47.041 1.00 86.12 258 ILE A CA 1
ATOM 2053 C C . ILE A 1 258 ? 20.369 24.325 -45.578 1.00 86.12 258 ILE A C 1
ATOM 2055 O O . ILE A 1 258 ? 19.336 23.770 -45.197 1.00 86.12 258 ILE A O 1
ATOM 2059 N N . HIS A 1 259 ? 21.109 25.049 -44.732 1.00 89.00 259 HIS A N 1
ATOM 2060 C CA . HIS A 1 259 ? 20.768 25.199 -43.316 1.00 89.00 259 HIS A CA 1
ATOM 2061 C C . HIS A 1 259 ? 19.496 26.038 -43.128 1.00 89.00 259 HIS A C 1
ATOM 2063 O O . HIS A 1 259 ? 18.645 25.707 -42.295 1.00 89.00 259 HIS A O 1
ATOM 2069 N N . ILE A 1 260 ? 19.352 27.127 -43.889 1.00 90.38 260 ILE A N 1
ATOM 2070 C CA . ILE A 1 260 ? 18.169 27.995 -43.858 1.00 90.38 260 ILE A CA 1
ATOM 2071 C C . ILE A 1 260 ? 16.934 27.207 -44.301 1.00 90.38 260 ILE A C 1
ATOM 2073 O O . ILE A 1 260 ? 15.902 27.256 -43.623 1.00 90.38 260 ILE A O 1
ATOM 2077 N N . GLU A 1 261 ? 17.048 26.441 -45.383 1.00 91.56 261 GLU A N 1
ATOM 2078 C CA . GLU A 1 261 ? 15.961 25.640 -45.929 1.00 91.56 261 GLU A CA 1
ATOM 2079 C C . GLU A 1 261 ? 15.564 24.489 -44.997 1.00 91.56 261 GLU A C 1
ATOM 2081 O O . GLU A 1 261 ? 14.380 24.334 -44.681 1.00 91.56 261 GLU A O 1
ATOM 2086 N N . ALA A 1 262 ? 16.532 23.726 -44.478 1.00 90.56 262 ALA A N 1
ATOM 2087 C CA . ALA A 1 262 ? 16.275 22.655 -43.517 1.00 90.56 262 ALA A CA 1
ATOM 2088 C C . ALA A 1 262 ? 15.575 23.193 -42.262 1.00 90.56 262 ALA A C 1
ATOM 2090 O O . ALA A 1 262 ? 14.601 22.624 -41.767 1.00 90.56 262 ALA A O 1
ATOM 2091 N N . ARG A 1 263 ? 16.013 24.352 -41.765 1.00 92.94 263 ARG A N 1
ATOM 2092 C CA . ARG A 1 263 ? 15.399 25.009 -40.610 1.00 92.94 263 ARG A CA 1
ATOM 2093 C C . ARG A 1 263 ? 13.989 25.528 -40.898 1.00 92.94 263 ARG A C 1
ATOM 2095 O O . ARG A 1 263 ? 13.143 25.474 -40.002 1.00 92.94 263 ARG A O 1
ATOM 2102 N N . ALA A 1 264 ? 13.731 26.042 -42.099 1.00 92.56 264 ALA A N 1
ATOM 2103 C CA . ALA A 1 264 ? 12.399 26.467 -42.520 1.00 92.56 264 ALA A CA 1
ATOM 2104 C C . ALA A 1 264 ? 11.435 25.274 -42.601 1.00 92.56 264 ALA A C 1
ATOM 2106 O O . ALA A 1 264 ? 10.338 25.350 -42.048 1.00 92.56 264 ALA A O 1
ATOM 2107 N N . MET A 1 265 ? 11.883 24.156 -43.184 1.00 92.81 265 MET A N 1
ATOM 2108 C CA . MET A 1 265 ? 11.134 22.897 -43.248 1.00 92.81 265 MET A CA 1
ATOM 2109 C C . MET A 1 265 ? 10.771 22.387 -41.850 1.00 92.81 265 MET A C 1
ATOM 2111 O O . MET A 1 265 ? 9.603 22.130 -41.572 1.00 92.81 265 MET A O 1
ATOM 2115 N N . ILE A 1 266 ? 11.739 22.335 -40.926 1.00 92.38 266 ILE A N 1
ATOM 2116 C CA . ILE A 1 266 ? 11.481 21.887 -39.549 1.00 92.38 266 ILE A CA 1
ATOM 2117 C C . ILE A 1 266 ? 10.411 22.754 -38.872 1.00 92.38 266 ILE A C 1
ATOM 2119 O O . ILE A 1 266 ? 9.534 22.235 -38.190 1.00 92.38 266 ILE A O 1
ATOM 2123 N N . LYS A 1 267 ? 10.457 24.079 -39.052 1.00 91.69 267 LYS A N 1
ATOM 2124 C CA . LYS A 1 267 ? 9.477 24.988 -38.436 1.00 91.69 267 LYS A CA 1
ATOM 2125 C C . LYS A 1 267 ? 8.082 24.891 -39.052 1.00 91.69 267 LYS A C 1
ATOM 2127 O O . LYS A 1 267 ? 7.116 25.174 -38.346 1.00 91.69 267 LYS A O 1
ATOM 2132 N N . ALA A 1 268 ? 7.989 24.549 -40.334 1.00 93.06 268 ALA A N 1
ATOM 2133 C CA . ALA A 1 268 ? 6.720 24.377 -41.030 1.00 93.06 268 ALA A CA 1
ATOM 2134 C C . ALA A 1 268 ? 6.050 23.050 -40.645 1.00 93.06 268 ALA A C 1
ATOM 2136 O O . ALA A 1 268 ? 4.889 23.052 -40.237 1.00 93.06 268 ALA A O 1
ATOM 2137 N N . ASP A 1 269 ? 6.804 21.951 -40.705 1.00 91.25 269 ASP A N 1
ATOM 2138 C CA . ASP A 1 269 ? 6.249 20.597 -40.612 1.00 91.25 269 ASP A CA 1
ATOM 2139 C C . ASP A 1 269 ? 6.296 20.018 -39.186 1.00 91.25 269 ASP A C 1
ATOM 2141 O O . ASP A 1 269 ? 5.521 19.122 -38.858 1.00 91.25 269 ASP A O 1
ATOM 2145 N N . PHE A 1 270 ? 7.163 20.555 -38.315 1.00 91.75 270 PHE A N 1
ATOM 2146 C CA . PHE A 1 270 ? 7.410 20.060 -36.950 1.00 91.75 270 PHE A CA 1
ATOM 2147 C C . PHE A 1 270 ? 7.425 21.202 -35.916 1.00 91.75 270 PHE A C 1
ATOM 2149 O O . PHE A 1 270 ? 8.384 21.405 -35.160 1.00 91.75 270 PHE A O 1
ATOM 2156 N N . SER A 1 271 ? 6.340 21.983 -35.891 1.00 89.25 271 SER A N 1
ATOM 2157 C CA . SER A 1 271 ? 6.171 23.178 -35.040 1.00 89.25 271 SER A CA 1
ATOM 2158 C C . SER A 1 271 ? 6.294 22.930 -33.523 1.00 89.25 271 SER A C 1
ATOM 2160 O O . SER A 1 271 ? 6.513 23.862 -32.747 1.00 89.25 271 SER A O 1
ATOM 2162 N N . GLU A 1 272 ? 6.178 21.679 -33.080 1.00 90.12 272 GLU A N 1
ATOM 2163 C CA . GLU A 1 272 ? 6.325 21.239 -31.695 1.00 90.12 272 GLU A CA 1
ATOM 2164 C C . GLU A 1 272 ? 7.782 21.206 -31.198 1.00 90.12 272 GLU A C 1
ATOM 2166 O O . GLU A 1 272 ? 8.019 21.151 -29.983 1.00 90.12 272 GLU A O 1
ATOM 2171 N N . LEU A 1 273 ? 8.766 21.247 -32.105 1.00 89.94 273 LEU A N 1
ATOM 2172 C CA . LEU A 1 273 ? 10.180 21.237 -31.745 1.00 89.94 273 LEU A CA 1
ATOM 2173 C C . LEU A 1 273 ? 10.647 22.595 -31.213 1.00 89.94 273 LEU A C 1
ATOM 2175 O O . LEU A 1 273 ? 10.512 23.645 -31.839 1.00 89.94 273 LEU A O 1
ATOM 2179 N N . LYS A 1 274 ? 11.294 22.573 -30.046 1.00 92.75 274 LYS A N 1
ATOM 2180 C CA . LYS A 1 274 ? 11.922 23.760 -29.451 1.00 92.75 274 LYS A CA 1
ATOM 2181 C C . LYS A 1 274 ? 13.240 24.080 -30.148 1.00 92.75 274 LYS A C 1
ATOM 2183 O O . LYS A 1 274 ? 13.949 23.190 -30.597 1.00 92.75 274 LYS A O 1
ATOM 2188 N N . GLU A 1 275 ? 13.666 25.338 -30.086 1.00 92.81 275 GLU A N 1
ATOM 2189 C CA . GLU A 1 275 ? 14.912 25.815 -30.706 1.00 92.81 275 GLU A CA 1
ATOM 2190 C C . GLU A 1 275 ? 16.156 24.968 -30.372 1.00 92.81 275 GLU A C 1
ATOM 2192 O O . GLU A 1 275 ? 16.978 24.687 -31.239 1.00 92.81 275 GLU A O 1
ATOM 2197 N N . LYS A 1 276 ? 16.279 24.506 -29.120 1.00 92.12 276 LYS A N 1
ATOM 2198 C CA . LYS A 1 276 ? 17.369 23.611 -28.701 1.00 92.12 276 LYS A CA 1
ATOM 2199 C C . LYS A 1 276 ? 17.357 22.282 -29.470 1.00 92.12 276 LYS A C 1
ATOM 2201 O O . LYS A 1 276 ? 18.413 21.773 -29.810 1.00 92.12 276 LYS A O 1
ATOM 2206 N N . GLN A 1 277 ? 16.173 21.732 -29.720 1.00 92.06 277 GLN A N 1
ATOM 2207 C CA . GLN A 1 277 ? 15.980 20.466 -30.429 1.00 92.06 277 GLN A CA 1
ATOM 2208 C C . GLN A 1 277 ? 16.259 20.621 -31.924 1.00 92.06 277 GLN A C 1
ATOM 2210 O O . GLN A 1 277 ? 16.913 19.766 -32.503 1.00 92.06 277 GLN A O 1
ATOM 2215 N N . ILE A 1 278 ? 15.844 21.741 -32.523 1.00 91.62 278 ILE A N 1
ATOM 2216 C CA . ILE A 1 278 ? 16.142 22.061 -33.927 1.00 91.62 278 ILE A CA 1
ATOM 2217 C C . ILE A 1 278 ? 17.660 22.134 -34.144 1.00 91.62 278 ILE A C 1
ATOM 2219 O O . ILE A 1 278 ? 18.180 21.533 -35.077 1.00 91.62 278 ILE A O 1
ATOM 2223 N N . LYS A 1 279 ? 18.384 22.820 -33.249 1.00 92.25 279 LYS A N 1
ATOM 2224 C CA . LYS A 1 279 ? 19.853 22.896 -33.308 1.00 92.25 279 LYS A CA 1
ATOM 2225 C C . LYS A 1 279 ? 20.529 21.532 -33.158 1.00 92.25 279 LYS A C 1
ATOM 2227 O O . LYS A 1 279 ? 21.534 21.293 -33.811 1.00 92.25 279 LYS A O 1
ATOM 2232 N N . GLU A 1 280 ? 19.987 20.659 -32.312 1.00 92.31 280 GLU A N 1
ATOM 2233 C CA . GLU A 1 280 ? 20.505 19.298 -32.128 1.00 92.31 280 GLU A CA 1
ATOM 2234 C C . GLU A 1 280 ? 20.326 18.452 -33.398 1.00 92.31 280 GLU A C 1
ATOM 2236 O O . GLU A 1 280 ? 21.269 17.806 -33.843 1.00 92.31 280 GLU A O 1
ATOM 2241 N N . VAL A 1 281 ? 19.138 18.489 -34.015 1.00 91.75 281 VAL A N 1
ATOM 2242 C CA . VAL A 1 281 ? 18.825 17.718 -35.233 1.00 91.75 281 VAL A CA 1
ATOM 2243 C C . VAL A 1 281 ? 19.633 18.195 -36.442 1.00 91.75 281 VAL A C 1
ATOM 2245 O O . VAL A 1 281 ? 20.023 17.381 -37.272 1.00 91.75 281 VAL A O 1
ATOM 2248 N N . LEU A 1 282 ? 19.929 19.493 -36.530 1.00 91.75 282 LEU A N 1
ATOM 2249 C CA . LEU A 1 282 ? 20.793 20.058 -37.575 1.00 91.75 282 LEU A CA 1
ATOM 2250 C C . LEU A 1 282 ? 22.294 19.910 -37.266 1.00 91.75 282 LEU A C 1
ATOM 2252 O O . LEU A 1 282 ? 23.129 20.340 -38.059 1.00 91.75 282 LEU A O 1
ATOM 2256 N N . SER A 1 283 ? 22.665 19.331 -36.118 1.00 91.38 283 SER A N 1
ATOM 2257 C CA . SER A 1 283 ? 24.071 19.107 -35.784 1.00 91.38 283 SER A CA 1
ATOM 2258 C C . SER A 1 283 ? 24.603 17.857 -36.487 1.00 91.38 283 SER A C 1
ATOM 2260 O O . SER A 1 283 ? 24.067 16.764 -36.314 1.00 91.38 283 SER A O 1
ATOM 2262 N N . GLN A 1 284 ? 25.709 17.997 -37.221 1.00 89.50 284 GLN A N 1
ATOM 2263 C CA . GLN A 1 284 ? 26.356 16.874 -37.913 1.00 89.50 284 GLN A CA 1
ATOM 2264 C C . GLN A 1 284 ? 26.733 15.738 -36.952 1.00 89.50 284 GLN A C 1
ATOM 2266 O O . GLN A 1 284 ? 26.622 14.563 -37.289 1.00 89.50 284 GLN A O 1
ATOM 2271 N N . LYS A 1 285 ? 27.103 16.087 -35.714 1.00 89.69 285 LYS A N 1
ATOM 2272 C CA . LYS A 1 285 ? 27.433 15.121 -34.665 1.00 89.69 285 LYS A CA 1
ATOM 2273 C C . LYS A 1 285 ? 26.328 14.081 -34.457 1.00 89.69 285 LYS A C 1
ATOM 2275 O O . LYS A 1 285 ? 26.630 12.898 -34.404 1.00 89.69 285 LYS A O 1
ATOM 2280 N N . LEU A 1 286 ? 25.061 14.499 -34.372 1.00 89.75 286 LEU A N 1
ATOM 2281 C CA . LEU A 1 286 ? 23.956 13.563 -34.153 1.00 89.75 286 LEU A CA 1
ATOM 2282 C C . LEU A 1 286 ? 23.848 12.539 -35.294 1.00 89.75 286 LEU A C 1
ATOM 2284 O O . LEU A 1 286 ? 23.604 11.362 -35.041 1.00 89.75 286 LEU A O 1
ATOM 2288 N N . TRP A 1 287 ? 24.028 12.986 -36.537 1.00 90.25 287 TRP A N 1
ATOM 2289 C CA . TRP A 1 287 ? 23.962 12.133 -37.723 1.00 90.25 287 TRP A CA 1
ATOM 2290 C C . TRP A 1 287 ? 25.122 11.148 -37.792 1.00 90.25 287 TRP A C 1
ATOM 2292 O O . TRP A 1 287 ? 24.891 9.978 -38.088 1.00 90.25 287 TRP A O 1
ATOM 2302 N N . LEU A 1 288 ? 26.338 11.596 -37.473 1.00 87.56 288 LEU A N 1
ATOM 2303 C CA . LEU A 1 288 ? 27.514 10.731 -37.395 1.00 87.56 288 LEU A CA 1
ATOM 2304 C C . LEU A 1 288 ? 27.372 9.691 -36.276 1.00 87.56 288 LEU A C 1
ATOM 2306 O O . LEU A 1 288 ? 27.603 8.515 -36.531 1.00 87.56 288 LEU A O 1
ATOM 2310 N N . ASP A 1 289 ? 26.887 10.083 -35.092 1.00 86.81 289 ASP A N 1
ATOM 2311 C CA . ASP A 1 289 ? 26.636 9.153 -33.981 1.00 86.81 289 ASP A CA 1
ATOM 2312 C C . ASP A 1 289 ? 25.610 8.060 -34.384 1.00 86.81 289 ASP A C 1
ATOM 2314 O O . ASP A 1 289 ? 25.758 6.885 -34.034 1.00 86.81 289 ASP A O 1
ATOM 2318 N N . GLN A 1 290 ? 24.550 8.418 -35.131 1.00 86.94 290 GLN A N 1
ATOM 2319 C CA . GLN A 1 290 ? 23.583 7.429 -35.642 1.00 86.94 290 GLN A CA 1
ATOM 2320 C C . GLN A 1 290 ? 24.163 6.555 -36.762 1.00 86.94 290 GLN A C 1
ATOM 2322 O O . GLN A 1 290 ? 23.859 5.363 -36.815 1.00 86.94 290 GLN A O 1
ATOM 2327 N N . LEU A 1 291 ? 24.995 7.120 -37.643 1.00 85.88 291 LEU A N 1
ATOM 2328 C CA . LEU A 1 291 ? 25.672 6.369 -38.700 1.00 85.88 291 LEU A CA 1
ATOM 2329 C C . LEU A 1 291 ? 26.623 5.324 -38.103 1.00 85.88 291 LEU A C 1
ATOM 2331 O O . LEU A 1 291 ? 26.538 4.160 -38.479 1.00 85.88 291 LEU A O 1
ATOM 2335 N N . GLU A 1 292 ? 27.437 5.707 -37.117 1.00 84.69 292 GLU A N 1
ATOM 2336 C CA . GLU A 1 292 ? 28.344 4.801 -36.399 1.00 84.69 292 GLU A CA 1
ATOM 2337 C C . GLU A 1 292 ? 27.569 3.659 -35.722 1.00 84.69 292 GLU A C 1
ATOM 2339 O O . GLU A 1 292 ? 27.944 2.490 -35.824 1.00 84.69 292 GLU A O 1
ATOM 2344 N N . THR A 1 293 ? 26.433 3.977 -35.091 1.00 85.00 293 THR A N 1
ATOM 2345 C CA . THR A 1 293 ? 25.552 2.969 -34.477 1.00 85.00 293 THR A CA 1
ATOM 2346 C C . THR A 1 293 ? 25.008 1.988 -35.526 1.00 85.00 293 THR A C 1
ATOM 2348 O O . THR A 1 293 ? 25.029 0.772 -35.328 1.00 85.00 293 THR A O 1
ATOM 2351 N N . MET A 1 294 ? 24.547 2.497 -36.671 1.00 85.69 294 MET A N 1
ATOM 2352 C CA . MET A 1 294 ? 24.026 1.680 -37.770 1.00 85.69 294 MET A CA 1
ATOM 2353 C C . MET A 1 294 ? 25.116 0.789 -38.390 1.00 85.69 294 MET A C 1
ATOM 2355 O O . MET A 1 294 ? 24.879 -0.395 -38.637 1.00 85.69 294 MET A O 1
ATOM 2359 N N . GLU A 1 295 ? 26.321 1.317 -38.608 1.00 84.81 295 GLU A N 1
ATOM 2360 C CA . GLU A 1 295 ? 27.470 0.560 -39.117 1.00 84.81 295 GLU A CA 1
ATOM 2361 C C . GLU A 1 295 ? 27.901 -0.541 -38.142 1.00 84.81 295 GLU A C 1
ATOM 2363 O O . GLU A 1 295 ? 28.099 -1.690 -38.548 1.00 84.81 295 GLU A O 1
ATOM 2368 N N . ALA A 1 296 ? 27.952 -0.238 -36.843 1.00 84.69 296 ALA A N 1
ATOM 2369 C CA . ALA A 1 296 ? 28.213 -1.235 -35.812 1.00 84.69 296 ALA A CA 1
ATOM 2370 C C . ALA A 1 296 ? 27.157 -2.354 -35.824 1.00 84.69 296 ALA A C 1
ATOM 2372 O O . ALA A 1 296 ? 27.501 -3.537 -35.737 1.00 84.69 296 ALA A O 1
ATOM 2373 N N . ALA A 1 297 ? 25.880 -2.014 -36.011 1.00 85.12 297 ALA A N 1
ATOM 2374 C CA . ALA A 1 297 ? 24.811 -2.998 -36.139 1.00 85.12 297 ALA A CA 1
ATOM 2375 C C . ALA A 1 297 ? 24.934 -3.854 -37.414 1.00 85.12 297 ALA A C 1
ATOM 2377 O O . ALA A 1 297 ? 24.677 -5.060 -37.358 1.00 85.12 297 ALA A O 1
ATOM 2378 N N . HIS A 1 298 ? 25.396 -3.296 -38.540 1.00 86.44 298 HIS A N 1
ATOM 2379 C CA . HIS A 1 298 ? 25.719 -4.077 -39.743 1.00 86.44 298 HIS A CA 1
ATOM 2380 C C . HIS A 1 298 ? 26.850 -5.084 -39.493 1.00 86.44 298 HIS A C 1
ATOM 2382 O O . HIS A 1 298 ? 26.729 -6.253 -39.880 1.00 86.44 298 HIS A O 1
ATOM 2388 N N . VAL A 1 299 ? 27.915 -4.669 -38.801 1.00 86.75 299 VAL A N 1
ATOM 2389 C CA . VAL A 1 299 ? 29.022 -5.558 -38.406 1.00 86.75 299 VAL A CA 1
ATOM 2390 C C . VAL A 1 299 ? 28.514 -6.682 -37.496 1.00 86.75 299 VAL A C 1
ATOM 2392 O O . VAL A 1 299 ? 28.817 -7.858 -37.721 1.00 86.75 299 VAL A O 1
ATOM 2395 N N . LEU A 1 300 ? 27.673 -6.358 -36.509 1.00 85.81 300 LEU A N 1
ATOM 2396 C CA . LEU A 1 300 ? 27.064 -7.352 -35.621 1.00 85.81 300 LEU A CA 1
ATOM 2397 C C . LEU A 1 300 ? 26.129 -8.309 -36.365 1.00 85.81 300 LEU A C 1
ATOM 2399 O O . LEU A 1 300 ? 26.166 -9.513 -36.109 1.00 85.81 300 LEU A O 1
ATOM 2403 N N . ARG A 1 301 ? 25.341 -7.824 -37.329 1.00 86.25 301 ARG A N 1
ATOM 2404 C CA . ARG A 1 301 ? 24.502 -8.678 -38.182 1.00 86.25 301 ARG A CA 1
ATOM 2405 C C . ARG A 1 301 ? 25.335 -9.660 -38.994 1.00 86.25 301 ARG A C 1
ATOM 2407 O O . ARG A 1 301 ? 24.939 -10.817 -39.104 1.00 86.25 301 ARG A O 1
ATOM 2414 N N . HIS A 1 302 ? 26.490 -9.253 -39.519 1.00 86.00 302 HIS A N 1
ATOM 2415 C CA . HIS A 1 302 ? 27.379 -10.181 -40.224 1.00 86.00 302 HIS A CA 1
ATOM 2416 C C . HIS A 1 302 ? 27.919 -11.283 -39.286 1.00 86.00 302 HIS A C 1
ATOM 2418 O O . HIS A 1 302 ? 28.081 -12.429 -39.708 1.00 86.00 302 HIS A O 1
ATOM 2424 N N . ALA A 1 303 ? 28.166 -10.976 -38.009 1.00 85.75 303 ALA A N 1
ATOM 2425 C CA . ALA A 1 303 ? 28.664 -11.943 -37.023 1.00 85.75 303 ALA A CA 1
ATOM 2426 C C . ALA A 1 303 ? 27.570 -12.873 -36.440 1.00 85.75 303 ALA A C 1
ATOM 2428 O O . ALA A 1 303 ? 27.823 -14.043 -36.124 1.00 85.75 303 ALA A O 1
ATOM 2429 N N . ILE A 1 304 ? 26.349 -12.359 -36.271 1.00 85.56 304 ILE A N 1
ATOM 2430 C CA . ILE A 1 304 ? 25.213 -13.073 -35.660 1.00 85.56 304 ILE A CA 1
ATOM 2431 C C . ILE A 1 304 ? 24.398 -13.837 -36.715 1.00 85.56 304 ILE A C 1
ATOM 2433 O O . ILE A 1 304 ? 23.909 -14.934 -36.440 1.00 85.56 304 ILE A O 1
ATOM 2437 N N . GLY A 1 305 ? 24.299 -13.290 -37.928 1.00 84.25 305 GLY A N 1
ATOM 2438 C CA . GLY A 1 305 ? 23.451 -13.776 -39.012 1.00 84.25 305 GLY A CA 1
ATOM 2439 C C . GLY A 1 305 ? 22.043 -13.170 -38.995 1.00 84.25 305 GLY A C 1
ATOM 2440 O O . GLY A 1 305 ? 21.674 -12.401 -38.113 1.00 84.25 305 GLY A O 1
ATOM 2441 N N . THR A 1 306 ? 21.234 -13.544 -39.989 1.00 81.06 306 THR A N 1
ATOM 2442 C CA . THR A 1 306 ? 19.881 -13.000 -40.226 1.00 81.06 306 THR A CA 1
ATOM 2443 C C . THR A 1 306 ? 18.750 -13.852 -39.652 1.00 81.06 306 THR A C 1
ATOM 2445 O O . THR A 1 306 ? 17.576 -13.549 -39.864 1.00 81.06 306 THR A O 1
ATOM 2448 N N . LYS A 1 307 ? 19.073 -14.948 -38.957 1.00 83.12 307 LYS A N 1
ATOM 2449 C CA . LYS A 1 307 ? 18.071 -15.873 -38.414 1.00 83.12 307 LYS A CA 1
ATOM 2450 C C . LYS A 1 307 ? 17.331 -15.239 -37.233 1.00 83.12 307 LYS A C 1
ATOM 2452 O O . LYS A 1 307 ? 17.949 -14.599 -36.388 1.00 83.12 307 LYS A O 1
ATOM 2457 N N . GLN A 1 308 ? 16.023 -15.468 -37.164 1.00 83.50 308 GLN A N 1
ATOM 2458 C CA . GLN A 1 308 ? 15.210 -15.123 -35.999 1.00 83.50 308 GLN A CA 1
ATOM 2459 C C . GLN A 1 308 ? 15.546 -16.056 -34.830 1.00 83.50 308 GLN A C 1
ATOM 2461 O O . GLN A 1 308 ? 15.656 -17.274 -34.995 1.00 83.50 308 GLN A O 1
ATOM 2466 N N . PHE A 1 309 ? 15.684 -15.482 -33.641 1.00 82.31 309 PHE A N 1
ATOM 2467 C CA . PHE A 1 309 ? 15.853 -16.211 -32.391 1.00 82.31 309 PHE A CA 1
ATOM 2468 C C . PHE A 1 309 ? 14.532 -16.195 -31.631 1.00 82.31 309 PHE A C 1
ATOM 2470 O O . PHE A 1 309 ? 14.037 -15.123 -31.317 1.00 82.31 309 PHE A O 1
ATOM 2477 N N . ASN A 1 310 ? 13.981 -17.363 -31.294 1.00 82.62 310 ASN A N 1
ATOM 2478 C CA . ASN A 1 310 ? 12.729 -17.476 -30.523 1.00 82.62 310 ASN A CA 1
ATOM 2479 C C . ASN A 1 310 ? 12.940 -17.437 -28.998 1.00 82.62 310 ASN A C 1
ATOM 2481 O O . ASN A 1 310 ? 11.975 -17.430 -28.235 1.00 82.62 310 ASN A O 1
ATOM 2485 N N . ASP A 1 311 ? 14.201 -17.438 -28.561 1.00 82.88 311 ASP A N 1
ATOM 2486 C CA . ASP A 1 311 ? 14.621 -17.286 -27.171 1.00 82.88 311 ASP A CA 1
ATOM 2487 C C . ASP A 1 311 ? 15.527 -16.056 -27.067 1.00 82.88 311 ASP A C 1
ATOM 2489 O O . ASP A 1 311 ? 16.693 -16.080 -27.478 1.00 82.88 311 ASP A O 1
ATOM 2493 N N . PHE A 1 312 ? 14.979 -14.971 -26.522 1.00 82.56 312 PHE A N 1
ATOM 2494 C CA . PHE A 1 312 ? 15.703 -13.717 -26.343 1.00 82.56 312 PHE A CA 1
ATOM 2495 C C . PHE A 1 312 ? 16.969 -13.872 -25.494 1.00 82.56 312 PHE A C 1
ATOM 2497 O O . PHE A 1 312 ? 17.958 -13.198 -25.764 1.00 82.56 312 PHE A O 1
ATOM 2504 N N . ASN A 1 313 ? 16.992 -14.781 -24.514 1.00 82.94 313 ASN A N 1
ATOM 2505 C CA . ASN A 1 313 ? 18.180 -14.971 -23.678 1.00 82.94 313 ASN A CA 1
ATOM 2506 C C . ASN A 1 313 ? 19.332 -15.580 -24.491 1.00 82.94 313 ASN A C 1
ATOM 2508 O O . ASN A 1 313 ? 20.494 -15.215 -24.308 1.00 82.94 313 ASN A O 1
ATOM 2512 N N . GLN A 1 314 ? 19.020 -16.488 -25.424 1.00 84.44 314 GLN A N 1
ATOM 2513 C CA . GLN A 1 314 ? 20.017 -17.040 -26.347 1.00 84.44 314 GLN A CA 1
ATOM 2514 C C . GLN A 1 314 ? 20.507 -15.987 -27.340 1.00 84.44 314 GLN A C 1
ATOM 2516 O O . GLN A 1 314 ? 21.707 -15.924 -27.620 1.00 84.44 314 GLN A O 1
ATOM 2521 N N . PHE A 1 315 ? 19.600 -15.140 -27.836 1.00 86.56 315 PHE A N 1
ATOM 2522 C CA . PHE A 1 315 ? 19.968 -14.000 -28.668 1.00 86.56 315 PHE A CA 1
ATOM 2523 C C . PHE A 1 315 ? 20.900 -13.041 -27.924 1.00 86.56 315 PHE A C 1
ATOM 2525 O O . PHE A 1 315 ? 21.962 -12.719 -28.442 1.00 86.56 315 PHE A O 1
ATOM 2532 N N . GLU A 1 316 ? 20.563 -12.640 -26.696 1.00 84.81 316 GLU A N 1
ATOM 2533 C CA . GLU A 1 316 ? 21.369 -11.721 -25.887 1.00 84.81 316 GLU A CA 1
ATOM 2534 C C . GLU A 1 316 ? 22.772 -12.283 -25.615 1.00 84.81 316 GLU A C 1
ATOM 2536 O O . GLU A 1 316 ? 23.768 -11.558 -25.696 1.00 84.81 316 GLU A O 1
ATOM 2541 N N . LEU A 1 317 ? 22.885 -13.588 -25.352 1.00 87.00 317 LEU A N 1
ATOM 2542 C CA . LEU A 1 317 ? 24.177 -14.247 -25.171 1.00 87.00 317 LEU A CA 1
ATOM 2543 C C . LEU A 1 317 ? 24.999 -14.225 -26.468 1.00 87.00 317 LEU A C 1
ATOM 2545 O O . LEU A 1 317 ? 26.178 -13.866 -26.441 1.00 87.00 317 LEU A O 1
ATOM 2549 N N . ARG A 1 318 ? 24.378 -14.540 -27.613 1.00 86.31 318 ARG A N 1
ATOM 2550 C CA . ARG A 1 318 ? 25.039 -14.497 -28.927 1.00 86.31 318 ARG A CA 1
ATOM 2551 C C . ARG A 1 318 ? 25.418 -13.073 -29.337 1.00 86.31 318 ARG A C 1
ATOM 2553 O O . ARG A 1 318 ? 26.505 -12.885 -29.874 1.00 86.31 318 ARG A O 1
ATOM 2560 N N . PHE A 1 319 ? 24.573 -12.088 -29.048 1.00 86.69 319 PHE A N 1
ATOM 2561 C CA . PHE A 1 319 ? 24.802 -10.667 -29.304 1.00 86.69 319 PHE A CA 1
ATOM 2562 C C . PHE A 1 319 ? 25.994 -10.143 -28.498 1.00 86.69 319 PHE A C 1
ATOM 2564 O O . PHE A 1 319 ? 26.923 -9.562 -29.054 1.00 86.69 319 PHE A O 1
ATOM 2571 N N . ASN A 1 320 ? 26.035 -10.436 -27.195 1.00 86.50 320 ASN A N 1
ATOM 2572 C CA . ASN A 1 320 ? 27.163 -10.067 -26.341 1.00 86.50 320 ASN A CA 1
ATOM 2573 C C . ASN A 1 320 ? 28.466 -10.768 -26.745 1.00 86.50 320 ASN A C 1
ATOM 2575 O O . ASN A 1 320 ? 29.538 -10.177 -26.614 1.00 86.50 320 ASN A O 1
ATOM 2579 N N . GLN A 1 321 ? 28.391 -12.011 -27.228 1.00 87.56 321 GLN A N 1
ATOM 2580 C CA . GLN A 1 321 ? 29.558 -12.706 -27.763 1.00 87.56 321 GLN A CA 1
ATOM 2581 C C . GLN A 1 321 ? 30.039 -12.065 -29.070 1.00 87.56 321 GLN A C 1
ATOM 2583 O O . GLN A 1 321 ? 31.226 -11.796 -29.198 1.00 87.56 321 GLN A O 1
ATOM 2588 N N . ALA A 1 322 ? 29.129 -11.731 -29.989 1.00 87.25 322 ALA A N 1
ATOM 2589 C CA . ALA A 1 322 ? 29.471 -11.072 -31.246 1.00 87.25 322 ALA A CA 1
ATOM 2590 C C . ALA A 1 322 ? 30.165 -9.719 -31.029 1.00 87.25 322 ALA A C 1
ATOM 2592 O O . ALA A 1 322 ? 31.140 -9.441 -31.711 1.00 87.25 322 ALA A O 1
ATOM 2593 N N . ILE A 1 323 ? 29.738 -8.924 -30.038 1.00 86.38 323 ILE A N 1
ATOM 2594 C CA . ILE A 1 323 ? 30.427 -7.674 -29.661 1.00 86.38 323 ILE A CA 1
ATOM 2595 C C . ILE A 1 323 ? 31.880 -7.934 -29.243 1.00 86.38 323 ILE A C 1
ATOM 2597 O O . ILE A 1 323 ? 32.774 -7.169 -29.598 1.00 86.38 323 ILE A O 1
ATOM 2601 N N . LYS A 1 324 ? 32.128 -9.004 -28.475 1.00 86.50 324 LYS A N 1
ATOM 2602 C CA . LYS A 1 324 ? 33.490 -9.374 -28.060 1.00 86.50 324 LYS A CA 1
ATOM 2603 C C . LYS A 1 324 ? 34.328 -9.836 -29.248 1.00 86.50 324 LYS A C 1
ATOM 2605 O O . LYS A 1 324 ? 35.489 -9.455 -29.337 1.00 86.50 324 LYS A O 1
ATOM 2610 N N . ASP A 1 325 ? 33.737 -10.627 -30.139 1.00 86.94 325 ASP A N 1
ATOM 2611 C CA . ASP A 1 325 ? 34.424 -11.207 -31.295 1.00 86.94 325 ASP A CA 1
ATOM 2612 C C . ASP A 1 325 ? 34.788 -10.141 -32.347 1.00 86.94 325 ASP A C 1
ATOM 2614 O O . ASP A 1 325 ? 35.829 -10.246 -32.990 1.00 86.94 325 ASP A O 1
ATOM 2618 N N . THR A 1 326 ? 33.963 -9.099 -32.512 1.00 85.81 326 THR A N 1
ATOM 2619 C CA . THR A 1 326 ? 34.200 -7.999 -33.468 1.00 85.81 326 THR A CA 1
ATOM 2620 C C . THR A 1 326 ? 35.052 -6.864 -32.901 1.00 85.81 326 THR A C 1
ATOM 2622 O O . THR A 1 326 ? 35.462 -5.979 -33.648 1.00 85.81 326 THR A O 1
ATOM 2625 N N . GLY A 1 327 ? 35.321 -6.862 -31.590 1.00 81.50 327 GLY A N 1
ATOM 2626 C CA . GLY A 1 327 ? 36.096 -5.811 -30.924 1.00 81.50 327 GLY A CA 1
ATOM 2627 C C . GLY A 1 327 ? 35.398 -4.446 -30.867 1.00 81.50 327 GLY A C 1
ATOM 2628 O O . GLY A 1 327 ? 36.051 -3.445 -30.575 1.00 81.50 327 GLY A O 1
ATOM 2629 N N . LEU A 1 328 ? 34.088 -4.384 -31.132 1.00 82.69 328 LEU A N 1
ATOM 2630 C CA . LEU A 1 328 ? 33.320 -3.138 -31.116 1.00 82.69 328 LEU A CA 1
ATOM 2631 C C . LEU A 1 328 ? 33.180 -2.590 -29.690 1.00 82.69 328 LEU A C 1
ATOM 2633 O O . LEU A 1 328 ? 32.693 -3.269 -28.781 1.00 82.69 328 LEU A O 1
ATOM 2637 N N . ASN A 1 329 ? 33.537 -1.321 -29.498 1.00 77.00 329 ASN A N 1
ATOM 2638 C CA . ASN A 1 329 ? 33.376 -0.633 -28.220 1.00 77.00 329 ASN A CA 1
ATOM 2639 C C . ASN A 1 329 ? 32.048 0.139 -28.165 1.00 77.00 329 ASN A C 1
ATOM 2641 O O . ASN A 1 329 ? 32.022 1.361 -28.245 1.00 77.00 329 ASN A O 1
ATOM 2645 N N . LEU A 1 330 ? 30.935 -0.587 -28.035 1.00 75.50 330 LEU A N 1
ATOM 2646 C CA . LEU A 1 330 ? 29.602 0.017 -27.920 1.00 75.50 330 LEU A CA 1
ATOM 2647 C C . LEU A 1 330 ? 29.314 0.483 -26.489 1.00 75.50 330 LEU A C 1
ATOM 2649 O O . LEU A 1 330 ? 29.485 -0.283 -25.529 1.00 75.50 330 LEU A O 1
ATOM 2653 N N . SER A 1 331 ? 28.794 1.704 -26.333 1.00 73.56 331 SER A N 1
ATOM 2654 C CA . SER A 1 331 ? 28.351 2.188 -25.025 1.00 73.56 331 SER A CA 1
ATOM 2655 C C . SER A 1 331 ? 27.126 1.403 -24.532 1.00 73.56 331 SER A C 1
ATOM 2657 O O . SER A 1 331 ? 26.387 0.784 -25.300 1.00 73.56 331 SER A O 1
ATOM 2659 N N . ALA A 1 332 ? 26.850 1.436 -23.223 1.00 70.25 332 ALA A N 1
ATOM 2660 C CA . ALA A 1 332 ? 25.663 0.779 -22.659 1.00 70.25 332 ALA A CA 1
ATOM 2661 C C . ALA A 1 332 ? 24.340 1.329 -23.232 1.00 70.25 332 ALA A C 1
ATOM 2663 O O . ALA A 1 332 ? 23.324 0.629 -23.239 1.00 70.25 332 ALA A O 1
ATOM 2664 N N . LYS A 1 333 ? 24.345 2.583 -23.703 1.00 73.06 333 LYS A N 1
ATOM 2665 C CA . LYS A 1 333 ? 23.197 3.217 -24.354 1.00 73.06 333 LYS A CA 1
ATOM 2666 C C . LYS A 1 333 ? 22.988 2.649 -25.757 1.00 73.06 333 LYS A C 1
ATOM 2668 O O . LYS A 1 333 ? 21.847 2.353 -26.106 1.00 73.06 333 LYS A O 1
ATOM 2673 N N . ASP A 1 334 ? 24.066 2.436 -26.501 1.00 70.44 334 ASP A N 1
ATOM 2674 C CA . ASP A 1 334 ? 24.010 1.977 -27.893 1.00 70.44 334 ASP A CA 1
ATOM 2675 C C . ASP A 1 334 ? 23.614 0.504 -27.938 1.00 70.44 334 ASP A C 1
ATOM 2677 O O . ASP A 1 334 ? 22.628 0.165 -28.580 1.00 70.44 334 ASP A O 1
ATOM 2681 N N . LYS A 1 335 ? 24.195 -0.332 -27.061 1.00 72.12 335 LYS A N 1
ATOM 2682 C CA . LYS A 1 335 ? 23.763 -1.733 -26.877 1.00 72.12 335 LYS A CA 1
ATOM 2683 C C . LYS A 1 335 ? 22.268 -1.857 -26.605 1.00 72.12 335 LYS A C 1
ATOM 2685 O O . LYS A 1 335 ? 21.609 -2.744 -27.131 1.00 72.12 335 LYS A O 1
ATOM 2690 N N . LYS A 1 336 ? 21.722 -0.975 -25.761 1.00 72.00 336 LYS A N 1
ATOM 2691 C CA . LYS A 1 336 ? 20.291 -0.963 -25.432 1.00 72.00 336 LYS A CA 1
ATOM 2692 C C . LYS A 1 336 ? 19.435 -0.476 -26.601 1.00 72.00 336 LYS A C 1
ATOM 2694 O O . LYS A 1 336 ? 18.279 -0.876 -26.694 1.00 72.00 336 LYS A O 1
ATOM 2699 N N . THR A 1 337 ? 19.968 0.408 -27.434 1.00 68.50 337 THR A N 1
ATOM 2700 C CA . THR A 1 337 ? 19.284 0.943 -28.616 1.00 68.50 337 THR A CA 1
ATOM 2701 C C . THR A 1 337 ? 19.243 -0.120 -29.714 1.00 68.50 337 THR A C 1
ATOM 2703 O O . THR A 1 337 ? 18.161 -0.424 -30.205 1.00 68.50 337 THR A O 1
ATOM 2706 N N . ASP A 1 338 ? 20.360 -0.801 -29.972 1.00 69.00 338 ASP A N 1
ATOM 2707 C CA . ASP A 1 338 ? 20.447 -1.924 -30.913 1.00 69.00 338 ASP A CA 1
ATOM 2708 C C . ASP A 1 338 ? 19.525 -3.081 -30.506 1.00 69.00 338 ASP A C 1
ATOM 2710 O O . ASP A 1 338 ? 18.733 -3.564 -31.316 1.00 69.00 338 ASP A O 1
ATOM 2714 N N . LEU A 1 339 ? 19.536 -3.476 -29.222 1.00 67.25 339 LEU A N 1
ATOM 2715 C CA . LEU A 1 339 ? 18.649 -4.531 -28.708 1.00 67.25 339 LEU A CA 1
ATOM 2716 C C . LEU A 1 339 ? 17.163 -4.178 -28.848 1.00 67.25 339 LEU A C 1
ATOM 2718 O O . LEU A 1 339 ? 16.334 -5.063 -29.033 1.00 67.25 339 LEU A O 1
ATOM 2722 N N . LYS A 1 340 ? 16.811 -2.895 -28.715 1.00 67.31 340 LYS A N 1
ATOM 2723 C CA . LYS A 1 340 ? 15.425 -2.428 -28.850 1.00 67.31 340 LYS A CA 1
ATOM 2724 C C . LYS A 1 340 ? 14.959 -2.348 -30.297 1.00 67.31 340 LYS A C 1
ATOM 2726 O O . LYS A 1 340 ? 13.761 -2.475 -30.526 1.00 67.31 340 LYS A O 1
ATOM 2731 N N . ARG A 1 341 ? 15.875 -2.044 -31.221 1.00 69.25 341 ARG A N 1
ATOM 2732 C CA . ARG A 1 341 ? 15.582 -1.907 -32.651 1.00 69.25 341 ARG A CA 1
ATOM 2733 C C . ARG A 1 341 ? 15.588 -3.239 -33.387 1.00 69.25 341 ARG A C 1
ATOM 2735 O O . ARG A 1 341 ? 15.058 -3.288 -34.487 1.00 69.25 341 ARG A O 1
ATOM 2742 N N . CYS A 1 342 ? 16.110 -4.306 -32.777 1.00 68.06 342 CYS A N 1
ATOM 2743 C CA . CYS A 1 342 ? 15.824 -5.670 -33.216 1.00 68.06 342 CYS A CA 1
ATOM 2744 C C . CYS A 1 342 ? 14.306 -5.866 -33.324 1.00 68.06 342 CYS A C 1
ATOM 2746 O O . CYS A 1 342 ? 13.568 -5.430 -32.436 1.00 68.06 342 CYS A O 1
ATOM 2748 N N . ASP A 1 343 ? 13.849 -6.548 -34.374 1.00 61.16 343 ASP A N 1
ATOM 2749 C CA . ASP A 1 343 ? 12.436 -6.887 -34.533 1.00 61.16 343 ASP A CA 1
ATOM 2750 C C . ASP A 1 343 ? 12.042 -7.841 -33.398 1.00 61.16 343 ASP A C 1
ATOM 2752 O O . ASP A 1 343 ? 12.331 -9.040 -33.430 1.00 61.16 343 ASP A O 1
ATOM 2756 N N . MET A 1 344 ? 11.474 -7.268 -32.334 1.00 61.75 344 MET A N 1
ATOM 2757 C CA . MET A 1 344 ? 11.050 -7.990 -31.143 1.00 61.75 344 MET A CA 1
ATOM 2758 C C . MET A 1 344 ? 9.573 -8.339 -31.253 1.00 61.75 344 MET A C 1
ATOM 2760 O O . MET A 1 344 ? 8.704 -7.546 -30.882 1.00 61.75 344 MET A O 1
ATOM 2764 N N . GLU A 1 345 ? 9.281 -9.544 -31.727 1.00 56.38 345 GLU A N 1
ATOM 2765 C CA . GLU A 1 345 ? 7.915 -10.056 -31.772 1.00 56.38 345 GLU A CA 1
ATOM 2766 C C . GLU A 1 345 ? 7.644 -10.970 -30.576 1.00 56.38 345 GLU A C 1
ATOM 2768 O O . GLU A 1 345 ? 8.475 -11.800 -30.186 1.00 56.38 345 GLU A O 1
ATOM 2773 N N . LYS A 1 346 ? 6.451 -10.833 -29.987 1.00 50.00 346 LYS A N 1
ATOM 2774 C CA . LYS A 1 346 ? 5.913 -11.889 -29.128 1.00 50.00 346 LYS A CA 1
ATOM 2775 C C . LYS A 1 346 ? 5.466 -13.031 -30.048 1.00 50.00 346 LYS A C 1
ATOM 2777 O O . LYS A 1 346 ? 4.688 -12.743 -30.954 1.00 50.00 346 LYS A O 1
ATOM 2782 N N . PRO A 1 347 ? 5.954 -14.263 -29.832 1.00 50.72 347 PRO A N 1
ATOM 2783 C CA . PRO A 1 347 ? 5.556 -15.414 -30.633 1.00 50.72 347 PRO A CA 1
ATOM 2784 C C . PRO A 1 347 ? 4.074 -15.758 -30.471 1.00 50.72 347 PRO A C 1
ATOM 2786 O O . PRO A 1 347 ? 3.494 -15.431 -29.402 1.00 50.72 347 PRO A O 1
#

Sequence (347 aa):
MPRVSDGSLLFLMHLISKMRPITDNTKDTDSSSNQGSRIGIILNGSPLFTGGAGSGESEIRRYILEADLLEAIIALPTDMFYNTGIATYVWVLSNKKAPERKGRVQLIDGSNLYGKMRKSLGSKRNEMSDDDIKTIIRSFGDFEVVDARVLDKPEEVKSNRGRQSVNPKTEPAKTFASKIFATHEFGYRRITIERPLRLSAQLSDKAIESLRYAERTYDLVMRALYEKFFEEWNWADVSHDTSLESHYGYFGTQDSDIHIEARAMIKADFSELKEKQIKEVLSQKLWLDQLETMEAAHVLRHAIGTKQFNDFNQFELRFNQAIKDTGLNLSAKDKKTDLKRCDMEKP

Radius of gyration: 35.96 Å; chains: 1; bounding box: 71×58×103 Å

pLDDT: mean 84.64, std 13.2, range [40.47, 98.38]